Protein AF-A0A7V2KNT7-F1 (afdb_monomer)

Radius of gyration: 27.18 Å; Cα contacts (8 Å, |Δi|>4): 181; chains: 1; bounding box: 54×33×82 Å

Foldseek 3Di:
DDDPPADADPVLLVLLQVQPPPDPVSLVVSCVVRVHDSVVSQVSCVVSVNDDDDDDDDDPVLVVVLLVPLQPDQLVVSCVVSVHDSVVSVVSCVVVVNDNDDQWDQLVRVCQQLLHDSVLSVVCCVVVLAPFQADPPVDDRRGTTGHLVSVVSSCVVPVVSGDPVNGDPVVVCCSVVVDDD

Structure (mmCIF, N/CA/C/O backbone):
data_AF-A0A7V2KNT7-F1
#
_entry.id   AF-A0A7V2KNT7-F1
#
loop_
_atom_site.group_PDB
_atom_site.id
_atom_site.type_symbol
_atom_site.label_atom_id
_atom_site.label_alt_id
_atom_site.label_comp_id
_atom_site.label_asym_id
_atom_site.label_entity_id
_atom_site.label_seq_id
_atom_site.pdbx_PDB_ins_code
_atom_site.Cartn_x
_atom_site.Cartn_y
_atom_site.Cartn_z
_atom_site.occupancy
_atom_site.B_iso_or_equiv
_atom_site.auth_seq_id
_atom_site.auth_comp_id
_atom_site.auth_asym_id
_atom_site.auth_atom_id
_atom_site.pdbx_PDB_model_num
ATOM 1 N N . MET A 1 1 ? 12.462 3.744 -55.941 1.00 43.31 1 MET A N 1
ATOM 2 C CA . MET A 1 1 ? 12.889 3.338 -54.579 1.00 43.31 1 MET A CA 1
ATOM 3 C C . MET A 1 1 ? 13.305 4.585 -53.805 1.00 43.31 1 MET A C 1
ATOM 5 O O . MET A 1 1 ? 14.126 5.337 -54.307 1.00 43.31 1 MET A O 1
ATOM 9 N N . SER A 1 2 ? 12.706 4.865 -52.642 1.00 47.69 2 SER A N 1
ATOM 10 C CA . SER A 1 2 ? 13.016 6.078 -51.863 1.00 47.69 2 SER A CA 1
ATOM 11 C C . SER A 1 2 ? 14.416 5.986 -51.238 1.00 47.69 2 SER A C 1
ATOM 13 O O . SER A 1 2 ? 14.691 5.068 -50.462 1.00 47.69 2 SER A O 1
ATOM 15 N N . ARG A 1 3 ? 15.312 6.920 -51.588 1.00 64.94 3 ARG A N 1
ATOM 16 C CA . ARG A 1 3 ? 16.661 7.036 -51.011 1.00 64.94 3 ARG A CA 1
ATOM 17 C C . ARG A 1 3 ? 16.517 7.429 -49.539 1.00 64.94 3 ARG A C 1
ATOM 19 O O . ARG A 1 3 ? 16.029 8.515 -49.230 1.00 64.94 3 ARG A O 1
ATOM 26 N N . LYS A 1 4 ? 16.906 6.545 -48.612 1.00 69.31 4 LYS A N 1
ATOM 27 C CA . LYS A 1 4 ? 16.852 6.842 -47.171 1.00 69.31 4 LYS A CA 1
ATOM 28 C C . LYS A 1 4 ? 17.732 8.065 -46.879 1.00 69.31 4 LYS A C 1
ATOM 30 O O . LYS A 1 4 ? 18.941 8.005 -47.054 1.00 69.31 4 LYS A O 1
ATOM 35 N N . LYS A 1 5 ? 17.109 9.160 -46.427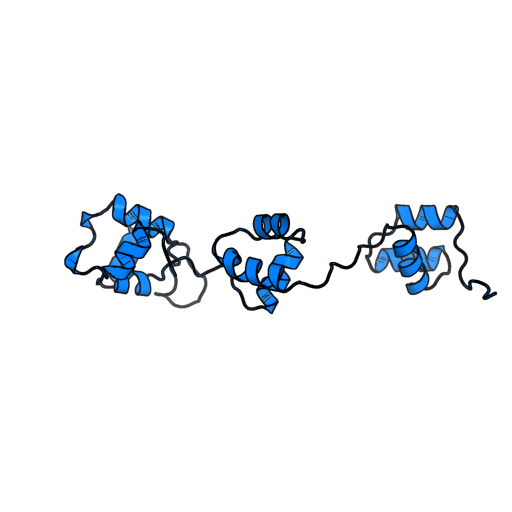 1.00 76.75 5 LYS A N 1
ATOM 36 C CA . LYS A 1 5 ? 17.759 10.455 -46.141 1.00 76.75 5 LYS A CA 1
ATOM 37 C C . LYS A 1 5 ? 18.826 10.385 -45.036 1.00 76.75 5 LYS A C 1
ATOM 39 O O . LYS A 1 5 ? 19.753 11.182 -45.051 1.00 76.75 5 LYS A O 1
ATOM 44 N N . TYR A 1 6 ? 18.703 9.436 -44.106 1.00 87.12 6 TYR A N 1
ATOM 45 C CA . TYR A 1 6 ? 19.643 9.222 -43.001 1.00 87.12 6 TYR A CA 1
ATOM 46 C C . TYR A 1 6 ? 20.105 7.768 -43.029 1.00 87.12 6 TYR A C 1
ATOM 48 O O . TYR A 1 6 ? 19.296 6.853 -42.833 1.00 87.12 6 TYR A O 1
ATOM 56 N N . PHE A 1 7 ? 21.381 7.567 -43.344 1.00 89.94 7 PHE A N 1
ATOM 57 C CA . PHE A 1 7 ? 21.992 6.253 -43.498 1.00 89.94 7 PHE A CA 1
ATOM 58 C C . PHE A 1 7 ? 22.783 5.907 -42.237 1.00 89.94 7 PHE A C 1
ATOM 60 O O . PHE A 1 7 ? 23.703 6.629 -41.874 1.00 89.94 7 PHE A O 1
ATOM 67 N N . PHE A 1 8 ? 22.402 4.818 -41.569 1.00 90.00 8 PHE A N 1
ATOM 68 C CA . PHE A 1 8 ? 23.110 4.299 -40.401 1.00 90.00 8 PHE A CA 1
ATOM 69 C C . PHE A 1 8 ? 23.988 3.130 -40.837 1.00 90.00 8 PHE A C 1
ATOM 71 O O . PHE A 1 8 ? 23.468 2.137 -41.350 1.00 90.00 8 PHE A O 1
ATOM 78 N N . ASP A 1 9 ? 25.293 3.268 -40.629 1.00 93.00 9 ASP A N 1
ATOM 79 C CA . ASP A 1 9 ? 26.276 2.206 -40.802 1.00 93.00 9 ASP A CA 1
ATOM 80 C C . ASP A 1 9 ? 26.496 1.427 -39.491 1.00 93.00 9 ASP A C 1
ATOM 82 O O . ASP A 1 9 ? 25.901 1.711 -38.447 1.00 93.00 9 ASP A O 1
ATOM 86 N N . GLU A 1 10 ? 27.365 0.420 -39.536 1.00 91.69 10 GLU A N 1
ATOM 87 C CA . GLU A 1 10 ? 27.646 -0.440 -38.386 1.00 91.69 10 GLU A CA 1
ATOM 88 C C . GLU A 1 10 ? 28.336 0.304 -37.227 1.00 91.69 10 GLU A C 1
ATOM 90 O O . GLU A 1 10 ? 28.129 -0.026 -36.055 1.00 91.69 10 GLU A O 1
ATOM 95 N N . ALA A 1 11 ? 29.136 1.334 -37.521 1.00 90.75 11 ALA A N 1
ATOM 96 C CA . ALA A 1 11 ? 29.759 2.181 -36.504 1.00 90.75 11 ALA A CA 1
ATOM 97 C C . ALA A 1 11 ? 28.715 3.047 -35.780 1.00 90.75 11 ALA A C 1
ATOM 99 O O . ALA A 1 11 ? 28.688 3.092 -34.546 1.00 90.75 11 ALA A O 1
ATOM 100 N N . SER A 1 12 ? 27.806 3.666 -36.533 1.00 91.75 12 SER A N 1
ATOM 101 C CA . SER A 1 12 ? 26.694 4.457 -36.003 1.00 91.75 12 SER A CA 1
ATOM 102 C C . SER A 1 12 ? 25.726 3.592 -35.196 1.00 91.75 12 SER A C 1
ATOM 104 O O . SER A 1 12 ? 25.270 4.002 -34.131 1.00 91.75 12 SER A O 1
ATOM 106 N N . ASP A 1 13 ? 25.441 2.369 -35.648 1.00 94.62 13 ASP A N 1
ATOM 107 C CA . ASP A 1 13 ? 24.602 1.426 -34.906 1.00 94.62 13 ASP A CA 1
ATOM 108 C C . ASP A 1 13 ? 25.244 0.977 -33.595 1.00 94.62 13 ASP A C 1
ATOM 110 O O . ASP A 1 13 ? 24.556 0.891 -32.576 1.00 94.62 13 ASP A O 1
ATOM 114 N N . ARG A 1 14 ? 26.557 0.706 -33.589 1.00 94.25 14 ARG A N 1
ATOM 115 C CA . ARG A 1 14 ? 27.298 0.412 -32.352 1.00 94.25 14 ARG A CA 1
ATOM 116 C C . ARG A 1 14 ? 27.219 1.576 -31.371 1.00 94.25 14 ARG A C 1
ATOM 118 O O . ARG A 1 14 ? 26.955 1.350 -30.192 1.00 94.25 14 ARG A O 1
ATOM 125 N N . LEU A 1 15 ? 27.364 2.807 -31.861 1.00 93.06 15 LEU A N 1
ATOM 126 C CA . LEU A 1 15 ? 27.238 4.012 -31.046 1.00 93.06 15 LEU A CA 1
ATOM 127 C C . LEU A 1 15 ? 25.837 4.134 -30.426 1.00 93.06 15 LEU A C 1
ATOM 129 O O . LEU A 1 15 ? 25.704 4.345 -29.221 1.00 93.06 15 LEU A O 1
ATOM 133 N N . VAL A 1 16 ? 24.785 3.954 -31.232 1.00 93.06 16 VAL A N 1
ATOM 134 C CA . VAL A 1 16 ? 23.399 3.999 -30.747 1.00 93.06 16 VAL A CA 1
ATOM 135 C C . VAL A 1 16 ? 23.149 2.893 -29.720 1.00 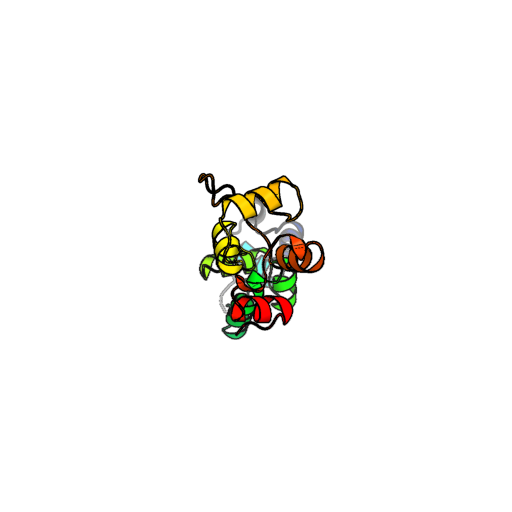93.06 16 VAL A C 1
ATOM 137 O O . VAL A 1 16 ? 22.547 3.168 -28.689 1.00 93.06 16 VAL A O 1
ATOM 140 N N . ARG A 1 17 ? 23.640 1.666 -29.934 1.00 93.69 17 ARG A N 1
ATOM 141 C CA . ARG A 1 17 ? 23.474 0.583 -28.950 1.00 93.69 17 ARG A CA 1
ATOM 142 C C . ARG A 1 17 ? 24.181 0.856 -27.622 1.00 93.69 17 ARG A C 1
ATOM 144 O O . ARG A 1 17 ? 23.642 0.495 -26.584 1.00 93.69 17 ARG A O 1
ATOM 151 N N . GLY A 1 18 ? 25.366 1.465 -27.656 1.00 91.50 18 GLY A N 1
ATOM 152 C CA . GLY A 1 18 ? 26.167 1.714 -26.456 1.00 91.50 18 GLY A CA 1
ATOM 153 C C . GLY A 1 18 ? 25.701 2.909 -25.622 1.00 91.50 18 GLY A C 1
ATOM 154 O O . GLY A 1 18 ? 25.858 2.895 -24.405 1.00 91.50 18 GLY A O 1
ATOM 155 N N . CYS A 1 19 ? 25.138 3.941 -26.255 1.00 90.50 19 CYS A N 1
ATOM 156 C CA . CYS A 1 19 ? 24.856 5.216 -25.584 1.00 90.50 19 CYS A CA 1
ATOM 157 C C . CYS A 1 19 ? 23.364 5.531 -25.406 1.00 90.50 19 CYS A C 1
ATOM 159 O O . CYS A 1 19 ? 23.024 6.446 -24.657 1.00 90.50 19 CYS A O 1
ATOM 161 N N . TYR A 1 20 ? 22.463 4.846 -26.113 1.00 91.00 20 TYR A N 1
ATOM 162 C CA . TYR A 1 20 ? 21.044 5.192 -26.084 1.00 91.00 20 TYR A CA 1
ATOM 163 C C . TYR A 1 20 ? 20.363 4.702 -24.800 1.00 91.00 20 TYR A C 1
ATOM 165 O O . TYR A 1 20 ? 20.212 3.505 -24.580 1.00 91.00 20 TYR A O 1
ATOM 173 N N . ASP A 1 21 ? 19.852 5.634 -23.997 1.00 87.94 21 ASP A N 1
ATOM 174 C CA . ASP A 1 21 ? 19.133 5.353 -22.742 1.00 87.94 21 ASP A CA 1
ATOM 175 C C . ASP A 1 21 ? 17.767 6.059 -22.657 1.00 87.94 21 ASP A C 1
ATOM 177 O O . ASP A 1 21 ? 17.137 6.133 -21.603 1.00 87.94 21 ASP A O 1
ATOM 181 N N . SER A 1 22 ? 17.276 6.555 -23.795 1.00 84.75 22 SER A N 1
ATOM 182 C CA . SER A 1 22 ? 16.029 7.320 -23.925 1.00 84.75 22 SER A CA 1
ATOM 183 C C . SER A 1 22 ? 15.997 8.693 -23.225 1.00 84.75 22 SER A C 1
ATOM 185 O O . SER A 1 22 ? 14.948 9.342 -23.283 1.00 84.75 22 SER A O 1
ATOM 187 N N . ARG A 1 23 ? 17.091 9.164 -22.605 1.00 87.88 23 ARG A N 1
ATOM 188 C CA . ARG A 1 23 ? 17.189 10.525 -22.044 1.00 87.88 23 ARG A CA 1
ATOM 189 C C . ARG A 1 23 ? 17.357 11.568 -23.148 1.00 87.88 23 ARG A C 1
ATOM 191 O O . ARG A 1 23 ? 17.824 11.269 -24.244 1.00 87.88 23 ARG A O 1
ATOM 198 N N . SER A 1 24 ? 16.938 12.805 -22.893 1.00 89.69 24 SER A N 1
ATOM 199 C CA . SER A 1 24 ? 16.998 13.853 -23.920 1.00 89.69 24 SER A CA 1
ATOM 200 C C . SER A 1 24 ? 18.437 14.198 -24.289 1.00 89.69 24 SER A C 1
ATOM 202 O O . SER A 1 24 ? 18.724 14.339 -25.475 1.00 89.69 24 SER A O 1
ATOM 204 N N . GLU A 1 25 ? 19.311 14.245 -23.288 1.00 91.44 25 GLU A N 1
ATOM 205 C CA . GLU A 1 25 ? 20.711 14.653 -23.368 1.00 91.44 25 GLU A CA 1
ATOM 206 C C . GLU A 1 25 ? 21.536 13.668 -24.202 1.00 91.44 25 GLU A C 1
ATOM 208 O O . GLU A 1 25 ? 22.309 14.074 -25.066 1.00 91.44 25 GLU A O 1
ATOM 213 N N . THR A 1 26 ? 21.332 12.361 -24.013 1.00 91.25 26 THR A N 1
ATOM 214 C CA . THR A 1 26 ? 22.013 11.324 -24.806 1.00 91.25 26 THR A CA 1
ATOM 215 C C . THR A 1 26 ? 21.547 11.332 -26.256 1.00 91.25 26 THR A C 1
ATOM 217 O O . THR A 1 26 ? 22.351 11.166 -27.173 1.00 91.25 26 THR A O 1
ATOM 220 N N . ILE A 1 27 ? 20.258 11.589 -26.492 1.00 93.75 27 ILE A N 1
ATOM 221 C CA . ILE A 1 27 ? 19.713 11.740 -27.844 1.00 93.75 27 ILE A CA 1
ATOM 222 C C . ILE A 1 27 ? 20.289 12.991 -28.521 1.00 93.75 27 ILE A C 1
ATOM 224 O O . ILE A 1 27 ? 20.570 12.935 -29.717 1.00 93.75 27 ILE A O 1
ATOM 228 N N . ASP A 1 28 ? 20.500 14.089 -27.789 1.00 94.62 28 ASP A N 1
ATOM 229 C CA . ASP A 1 28 ? 21.136 15.303 -28.319 1.00 94.62 28 ASP A CA 1
ATOM 230 C C . ASP A 1 28 ? 22.615 15.078 -28.644 1.00 94.62 28 ASP A C 1
ATOM 232 O O . ASP A 1 28 ? 23.059 15.432 -29.735 1.00 94.62 28 ASP A O 1
ATOM 236 N N . GLN A 1 29 ? 23.357 14.398 -27.770 1.00 93.94 29 GLN A N 1
ATOM 237 C CA . GLN A 1 29 ? 24.752 14.027 -28.030 1.00 93.94 29 GLN A CA 1
ATOM 238 C C . GLN A 1 29 ? 24.883 13.123 -29.264 1.00 93.94 29 GLN A C 1
ATOM 240 O O . GLN A 1 29 ? 25.726 13.363 -30.127 1.00 93.94 29 GLN A O 1
ATOM 245 N N . LEU A 1 30 ? 24.022 12.108 -29.394 1.00 94.00 30 LEU A N 1
ATOM 246 C CA . LEU A 1 30 ? 23.966 11.252 -30.583 1.00 94.00 30 LEU A CA 1
ATOM 247 C C . LEU A 1 30 ? 23.571 12.048 -31.837 1.00 94.00 30 LEU A C 1
ATOM 249 O O . LEU A 1 30 ? 24.100 11.787 -32.916 1.00 94.00 30 LEU A O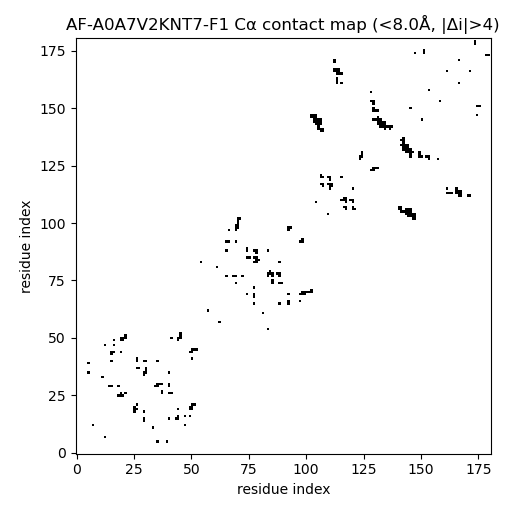 1
ATOM 253 N N . SER A 1 31 ? 22.668 13.025 -31.702 1.00 95.31 31 SER A N 1
ATOM 254 C CA . SER A 1 31 ? 22.233 13.908 -32.792 1.00 95.31 31 SER A CA 1
ATOM 255 C C . SER A 1 31 ? 23.380 14.758 -33.318 1.00 95.31 31 SER A C 1
ATOM 257 O O . SER A 1 31 ? 23.603 14.789 -34.526 1.00 95.31 31 SER A O 1
ATOM 259 N N . GLN A 1 32 ? 24.147 15.368 -32.415 1.00 94.88 32 GLN A N 1
ATOM 260 C CA . GLN A 1 32 ? 25.328 16.160 -32.751 1.00 94.88 32 GLN A CA 1
ATOM 261 C C . GLN A 1 32 ? 26.435 15.295 -33.358 1.00 94.88 32 GLN A C 1
ATOM 263 O O . GLN A 1 32 ? 26.994 15.647 -34.392 1.00 94.88 32 GLN A O 1
ATOM 268 N N . ARG A 1 33 ? 26.721 14.133 -32.759 1.00 93.44 33 ARG A N 1
ATOM 269 C CA . ARG A 1 33 ? 27.827 13.262 -33.179 1.00 93.44 33 ARG A CA 1
ATOM 270 C C . ARG A 1 33 ? 27.591 12.574 -34.524 1.00 93.44 33 ARG A C 1
ATOM 272 O O . ARG A 1 33 ? 28.550 12.334 -35.247 1.00 93.44 33 ARG A O 1
ATOM 279 N N . LEU A 1 34 ? 26.341 12.245 -34.848 1.00 91.25 34 LEU A N 1
ATOM 280 C CA . LEU A 1 34 ? 25.975 11.577 -36.104 1.00 91.25 34 LEU A CA 1
ATOM 281 C C . LEU A 1 34 ? 25.446 12.546 -37.175 1.00 91.25 34 LEU A C 1
ATOM 283 O O . LEU A 1 34 ? 25.226 12.136 -38.310 1.00 91.25 34 LEU A O 1
ATOM 287 N N . GLY A 1 35 ? 25.181 13.811 -36.829 1.00 93.44 35 GLY A N 1
ATOM 288 C CA . GLY A 1 35 ? 24.553 14.782 -37.734 1.00 93.44 35 GLY A CA 1
ATOM 289 C C . GLY A 1 35 ? 23.106 14.433 -38.110 1.00 93.44 35 GLY A C 1
ATOM 290 O O . GLY A 1 35 ? 22.585 14.899 -39.125 1.00 93.44 35 GLY A O 1
ATOM 291 N N . PHE A 1 36 ? 22.438 13.582 -37.324 1.00 94.50 36 PHE A N 1
ATOM 292 C CA . PHE A 1 36 ? 21.082 13.104 -37.600 1.00 94.50 36 PHE A CA 1
ATOM 293 C 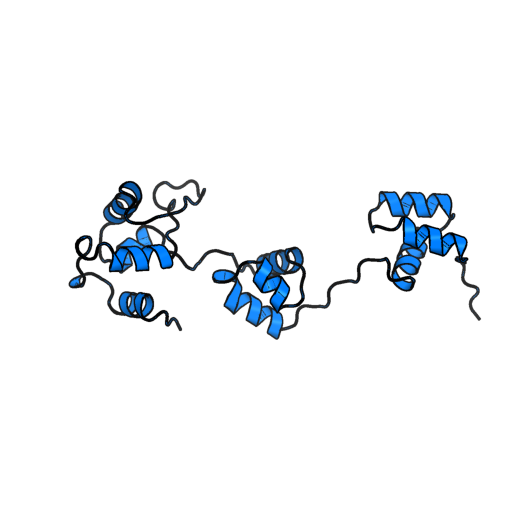C . PHE A 1 36 ? 20.061 13.775 -36.686 1.00 94.50 36 PHE A C 1
ATOM 295 O O . PHE A 1 36 ? 20.337 13.975 -35.505 1.00 94.50 36 PHE A O 1
ATOM 302 N N . PRO A 1 37 ? 18.841 14.073 -37.164 1.00 94.62 37 PRO A N 1
ATOM 303 C CA . PRO A 1 37 ? 17.805 14.649 -36.320 1.00 94.62 37 PRO A CA 1
ATOM 304 C C . PRO A 1 37 ? 17.333 13.647 -35.256 1.00 94.62 37 PRO A C 1
ATOM 306 O O . PRO A 1 37 ? 17.264 12.440 -35.503 1.00 94.62 37 PRO A O 1
ATOM 309 N N . ARG A 1 38 ? 16.908 14.158 -34.091 1.00 94.50 38 ARG A N 1
ATOM 310 C CA . ARG A 1 38 ? 16.442 13.368 -32.927 1.00 94.50 38 ARG A CA 1
ATOM 311 C C . ARG A 1 38 ? 15.463 12.246 -33.297 1.00 94.50 38 ARG A C 1
ATOM 313 O O . ARG A 1 38 ? 15.548 11.142 -32.762 1.00 94.50 38 ARG A O 1
ATOM 320 N N . TRP A 1 39 ? 14.531 12.499 -34.220 1.00 92.94 39 TRP A N 1
ATOM 321 C CA . TRP A 1 39 ? 13.544 11.498 -34.640 1.00 92.94 39 TRP A CA 1
ATOM 322 C C . TRP A 1 39 ? 14.173 10.309 -35.382 1.00 92.94 39 TRP A C 1
ATOM 324 O O . TRP A 1 39 ? 13.703 9.183 -35.218 1.00 92.94 39 TRP A O 1
ATOM 334 N N . ALA A 1 40 ? 15.233 10.530 -36.168 1.00 94.25 40 ALA A N 1
ATOM 335 C CA . ALA A 1 40 ? 15.907 9.477 -36.924 1.00 94.25 40 ALA A CA 1
ATOM 336 C C . ALA A 1 40 ? 16.662 8.539 -35.977 1.00 94.25 40 ALA A C 1
ATOM 338 O O . ALA A 1 40 ? 16.572 7.322 -36.122 1.00 94.25 40 ALA A O 1
ATOM 339 N N . ILE A 1 41 ? 17.308 9.099 -34.951 1.00 93.75 41 ILE A N 1
ATOM 340 C CA . ILE A 1 41 ? 17.983 8.341 -33.889 1.00 93.75 41 ILE A CA 1
ATOM 341 C C . ILE A 1 41 ? 16.976 7.542 -33.066 1.00 93.75 41 ILE A C 1
ATOM 343 O O . ILE A 1 41 ? 17.163 6.343 -32.890 1.00 93.75 41 ILE A O 1
ATOM 347 N N . LYS A 1 42 ? 15.866 8.156 -32.632 1.00 92.56 42 LYS A N 1
ATOM 348 C CA . LYS A 1 42 ? 14.785 7.446 -31.922 1.00 92.56 42 LYS A CA 1
ATOM 349 C C . LYS A 1 42 ? 14.236 6.281 -32.746 1.00 92.56 42 LYS A C 1
ATOM 351 O O . LYS A 1 42 ? 14.085 5.177 -32.230 1.00 92.56 42 LYS A O 1
ATOM 356 N N . ARG A 1 43 ? 13.977 6.507 -34.039 1.00 91.69 43 ARG A N 1
ATOM 357 C CA . ARG A 1 43 ? 13.511 5.460 -34.958 1.00 91.69 43 ARG A CA 1
ATOM 358 C C . ARG A 1 43 ? 14.553 4.357 -35.123 1.00 91.69 43 ARG A C 1
ATOM 360 O O . ARG A 1 43 ? 14.191 3.184 -35.135 1.00 91.69 43 ARG A O 1
ATOM 367 N N . ARG A 1 44 ? 15.838 4.702 -35.236 1.00 93.94 44 ARG A N 1
ATOM 368 C CA . ARG A 1 44 ? 16.902 3.700 -35.342 1.00 93.94 44 ARG A CA 1
ATOM 369 C C . ARG A 1 44 ? 17.041 2.893 -34.058 1.00 93.94 44 ARG A C 1
ATOM 371 O O . ARG A 1 44 ? 17.078 1.675 -34.137 1.00 93.94 44 ARG A O 1
ATOM 378 N N . ALA A 1 45 ? 17.014 3.536 -32.896 1.00 92.56 45 ALA A N 1
ATOM 379 C CA . ALA A 1 45 ? 17.038 2.873 -31.597 1.00 92.56 45 ALA A CA 1
ATOM 380 C C . ALA A 1 45 ? 15.867 1.888 -31.415 1.00 92.56 45 ALA A C 1
ATOM 382 O O . ALA A 1 45 ? 16.058 0.804 -30.867 1.00 92.56 45 ALA A O 1
ATOM 383 N N . GLN A 1 46 ? 14.674 2.221 -31.925 1.00 90.19 46 GLN A N 1
ATOM 384 C CA . GLN A 1 46 ? 13.536 1.293 -31.982 1.00 90.19 46 GLN A CA 1
ATOM 385 C C . GLN A 1 46 ? 13.819 0.085 -32.881 1.00 90.19 46 GLN A C 1
ATOM 387 O O . GLN A 1 46 ? 13.570 -1.042 -32.469 1.00 90.19 46 GLN A O 1
ATOM 392 N N . ILE A 1 47 ? 14.372 0.305 -34.079 1.00 91.12 47 ILE A N 1
ATOM 393 C CA . ILE A 1 47 ? 14.743 -0.775 -35.013 1.00 91.12 47 ILE A CA 1
ATOM 394 C C . ILE A 1 47 ? 15.834 -1.679 -34.416 1.00 91.12 47 ILE A C 1
ATOM 396 O O . ILE A 1 47 ? 15.795 -2.888 -34.607 1.00 91.12 47 ILE A O 1
ATOM 400 N N . LEU A 1 48 ? 16.792 -1.103 -33.687 1.00 91.19 48 LEU A N 1
ATOM 401 C CA . LEU A 1 48 ? 17.883 -1.828 -33.030 1.00 91.19 48 LEU A CA 1
ATOM 402 C C . LEU A 1 48 ? 17.461 -2.515 -31.719 1.00 91.19 48 LEU A C 1
ATOM 404 O O . LEU A 1 48 ? 18.283 -3.205 -31.123 1.00 91.19 48 LEU A O 1
ATOM 408 N N . GLY A 1 49 ? 16.222 -2.315 -31.256 1.00 88.56 49 GLY A N 1
ATOM 409 C CA . GLY A 1 49 ? 15.702 -2.915 -30.023 1.00 88.56 49 GLY A CA 1
ATOM 410 C C . GLY A 1 49 ? 16.242 -2.308 -28.724 1.00 88.56 49 GLY A C 1
ATOM 411 O O . GLY A 1 49 ? 15.999 -2.862 -27.658 1.00 88.56 49 GLY A O 1
ATOM 412 N N . VAL A 1 50 ? 16.956 -1.178 -28.791 1.00 89.62 50 VAL A N 1
ATOM 413 C CA . VAL A 1 50 ? 17.523 -0.492 -27.609 1.00 89.62 50 VAL A CA 1
ATOM 414 C C . VAL A 1 50 ? 16.621 0.615 -27.070 1.00 89.62 50 VAL A C 1
ATOM 416 O O . VAL A 1 50 ? 16.804 1.093 -25.953 1.00 89.62 50 VAL A O 1
ATOM 419 N N . ALA A 1 51 ? 15.612 1.027 -27.840 1.00 86.94 51 ALA A N 1
ATOM 420 C CA . ALA A 1 51 ? 14.584 1.917 -27.327 1.00 86.94 51 ALA A CA 1
ATOM 421 C C . ALA A 1 51 ? 13.608 1.171 -26.416 1.00 86.94 51 ALA A C 1
ATOM 423 O O . ALA A 1 51 ? 13.210 0.041 -26.694 1.00 86.94 51 ALA A O 1
ATOM 424 N N . ARG A 1 52 ? 13.138 1.851 -25.363 1.00 75.38 52 ARG A N 1
ATOM 425 C CA . ARG A 1 52 ? 12.072 1.326 -24.507 1.00 75.38 52 ARG A CA 1
ATOM 426 C C . ARG A 1 52 ? 10.826 1.024 -25.344 1.00 75.38 52 ARG A C 1
ATOM 428 O O . ARG A 1 52 ? 10.214 1.932 -25.910 1.00 75.38 52 ARG A O 1
ATOM 435 N N . THR A 1 53 ? 10.411 -0.238 -25.363 1.00 73.81 53 THR A N 1
ATOM 436 C CA . THR A 1 53 ? 9.140 -0.652 -25.963 1.00 73.81 53 THR A CA 1
ATOM 437 C C . THR A 1 53 ? 7.981 -0.003 -25.211 1.00 73.81 53 THR A C 1
ATOM 439 O O . THR A 1 53 ? 7.914 -0.052 -23.979 1.00 73.81 53 THR A O 1
ATOM 442 N N . LYS A 1 54 ? 7.058 0.624 -25.948 1.00 72.94 54 LYS A N 1
ATOM 443 C CA . LYS A 1 54 ? 5.829 1.177 -25.369 1.00 72.94 54 LYS A CA 1
ATOM 444 C C . LYS A 1 54 ? 5.031 0.036 -24.734 1.00 72.94 54 LYS A C 1
ATOM 446 O O . LYS A 1 54 ? 4.812 -0.990 -25.373 1.00 72.94 54 LYS A O 1
ATOM 451 N N . GLU A 1 55 ? 4.594 0.216 -23.488 1.00 73.31 55 GLU A N 1
ATOM 452 C CA . GLU A 1 55 ? 3.715 -0.760 -22.842 1.00 73.31 55 GLU A CA 1
ATOM 453 C C . GLU A 1 55 ? 2.418 -0.923 -23.650 1.00 73.31 55 GLU A C 1
ATOM 455 O O . GLU A 1 55 ? 1.882 0.048 -24.196 1.00 73.31 55 GLU A O 1
ATOM 460 N N . LYS A 1 56 ? 1.910 -2.159 -23.722 1.00 83.88 56 LYS A N 1
ATOM 461 C CA . LYS A 1 56 ? 0.646 -2.468 -24.403 1.00 83.88 56 LYS A CA 1
ATOM 462 C C . LYS A 1 56 ? -0.517 -1.667 -23.782 1.00 83.88 56 LYS A C 1
ATOM 464 O O . LYS A 1 56 ? -0.441 -1.295 -22.609 1.00 83.88 56 LYS A O 1
ATOM 469 N N . PRO A 1 57 ? -1.614 -1.397 -24.507 1.00 88.69 57 PRO A N 1
ATOM 470 C CA . PRO A 1 57 ? -2.840 -0.885 -23.892 1.00 88.69 57 PRO A CA 1
ATOM 471 C C . PRO A 1 57 ? -3.322 -1.804 -22.762 1.00 88.69 57 PRO A C 1
ATOM 473 O O . PRO A 1 57 ? -3.018 -2.994 -22.769 1.00 88.69 57 PRO A O 1
ATOM 476 N N . TRP A 1 58 ? -4.025 -1.256 -21.772 1.00 91.75 58 TRP A N 1
ATOM 477 C CA . TRP A 1 58 ? -4.646 -2.059 -20.715 1.00 91.75 58 TRP A CA 1
ATOM 478 C C . TRP A 1 58 ? -5.880 -2.764 -21.271 1.00 91.75 58 TRP A C 1
ATOM 480 O O . TRP A 1 58 ? -6.752 -2.101 -21.825 1.00 91.75 58 TRP A O 1
ATOM 490 N N . SER A 1 59 ? -5.946 -4.080 -21.111 1.00 92.00 59 SER A N 1
ATOM 491 C CA . SER A 1 59 ? -7.144 -4.870 -21.390 1.00 92.00 59 SER A CA 1
ATOM 492 C C . SER A 1 59 ? -8.151 -4.770 -20.244 1.00 92.00 59 SER A C 1
ATOM 494 O O . SER A 1 59 ? -7.778 -4.526 -19.096 1.00 92.00 59 SER A O 1
ATOM 496 N N . GLU A 1 60 ? -9.425 -5.021 -20.541 1.00 86.50 60 GLU A N 1
ATOM 497 C CA . GLU A 1 60 ? -10.497 -5.071 -19.535 1.00 86.50 60 GLU A CA 1
ATOM 498 C C . GLU A 1 60 ? -10.200 -6.099 -18.436 1.00 86.50 60 GLU A C 1
ATOM 500 O O . GLU A 1 60 ? -10.363 -5.807 -17.257 1.00 86.50 60 GLU A O 1
ATOM 505 N N . LYS A 1 61 ? -9.650 -7.267 -18.801 1.00 86.44 61 LYS A N 1
ATOM 506 C CA . LYS A 1 61 ? -9.238 -8.306 -17.841 1.00 86.44 61 LYS A CA 1
ATOM 507 C C . LYS A 1 61 ? -8.153 -7.819 -16.878 1.00 86.44 61 LYS A C 1
ATOM 509 O O . LYS A 1 61 ? -8.205 -8.128 -15.693 1.00 86.44 61 LYS A O 1
ATOM 514 N N . GLU A 1 62 ? -7.169 -7.063 -17.368 1.00 90.12 62 GLU A N 1
ATOM 515 C CA . GLU A 1 62 ? -6.118 -6.485 -16.519 1.00 90.12 62 GLU A CA 1
ATOM 516 C C . GLU A 1 62 ? -6.667 -5.389 -15.596 1.00 90.12 62 GLU A C 1
ATOM 518 O O . GLU A 1 62 ? -6.209 -5.268 -14.462 1.00 90.12 62 GLU A O 1
ATOM 523 N N . VAL A 1 63 ? -7.634 -4.598 -16.074 1.00 87.56 63 VAL A N 1
ATOM 524 C CA . VAL A 1 63 ? -8.313 -3.562 -15.281 1.00 87.56 63 VAL A CA 1
ATOM 525 C C . VAL A 1 63 ? -9.149 -4.193 -14.170 1.00 87.56 63 VAL A C 1
ATOM 527 O O . VAL A 1 63 ? -8.913 -3.874 -13.010 1.00 87.56 63 VAL A O 1
ATOM 530 N N . ALA A 1 64 ? -10.010 -5.158 -14.498 1.00 77.69 64 ALA A N 1
ATOM 531 C CA . ALA A 1 64 ? -10.823 -5.877 -13.518 1.00 77.69 64 ALA A CA 1
ATOM 532 C C . ALA A 1 64 ? -9.952 -6.601 -12.477 1.00 77.69 64 ALA A C 1
ATOM 534 O O . ALA A 1 64 ? -10.224 -6.566 -11.278 1.00 77.69 64 ALA A O 1
ATOM 535 N N . TYR A 1 65 ? -8.844 -7.215 -12.913 1.00 81.88 65 TYR A N 1
ATOM 536 C CA . TYR A 1 65 ? -7.895 -7.841 -11.995 1.00 81.88 65 TYR A CA 1
ATOM 537 C C . TYR A 1 65 ? -7.223 -6.815 -11.070 1.00 81.88 65 TYR A C 1
ATOM 539 O O . TYR A 1 65 ? -7.019 -7.099 -9.890 1.00 81.88 65 TYR A O 1
ATOM 547 N N . LEU A 1 66 ? -6.869 -5.633 -11.583 1.00 82.81 66 LEU A N 1
ATOM 548 C CA . LEU A 1 66 ? -6.293 -4.549 -10.790 1.00 82.81 66 LEU A CA 1
ATOM 549 C C . LEU A 1 66 ? -7.294 -4.015 -9.755 1.00 82.81 66 LEU A C 1
ATOM 551 O O . LEU A 1 66 ? -6.931 -3.901 -8.588 1.00 82.81 66 LEU A O 1
ATOM 555 N N . GLU A 1 67 ? -8.537 -3.747 -10.154 1.00 74.75 67 GLU A N 1
ATOM 556 C CA . GLU A 1 67 ? -9.635 -3.306 -9.277 1.00 74.75 67 GLU A CA 1
ATOM 557 C C . GLU A 1 67 ? -9.879 -4.293 -8.134 1.00 74.75 67 GLU A C 1
ATOM 559 O O . GLU A 1 67 ? -9.835 -3.920 -6.961 1.00 74.75 67 GLU A O 1
ATOM 564 N N . ALA A 1 68 ? -10.007 -5.576 -8.469 1.00 71.88 68 ALA A N 1
ATOM 565 C CA . ALA A 1 68 ? -10.281 -6.635 -7.506 1.00 71.88 68 ALA A CA 1
ATOM 566 C C . ALA A 1 68 ? -9.095 -6.991 -6.592 1.00 71.88 68 ALA A C 1
ATOM 568 O O . ALA A 1 68 ? -9.261 -7.798 -5.686 1.00 71.88 68 ALA A O 1
ATOM 569 N N . ASN A 1 69 ? -7.883 -6.469 -6.824 1.00 66.81 69 ASN A N 1
ATOM 570 C CA . ASN A 1 69 ? -6.704 -6.893 -6.057 1.00 66.81 69 ASN A CA 1
ATOM 571 C C . ASN A 1 69 ? -5.822 -5.752 -5.532 1.00 66.81 69 ASN A C 1
ATOM 573 O O . ASN A 1 69 ? -4.914 -6.029 -4.743 1.00 66.81 69 ASN A O 1
ATOM 577 N N . LEU A 1 70 ? -6.040 -4.490 -5.925 1.00 67.25 70 LEU A N 1
ATOM 578 C CA . LEU A 1 70 ? -5.200 -3.368 -5.480 1.00 67.25 70 LEU A CA 1
ATOM 579 C C . LEU A 1 70 ? -5.262 -3.132 -3.966 1.00 67.25 70 LEU A C 1
ATOM 581 O O . LEU A 1 70 ? -4.268 -2.724 -3.363 1.00 67.25 70 LEU A O 1
ATOM 585 N N . HIS A 1 71 ? -6.414 -3.404 -3.360 1.00 61.94 71 HIS A N 1
ATOM 586 C CA . HIS A 1 71 ? -6.643 -3.247 -1.927 1.00 61.94 71 HIS A CA 1
ATOM 587 C C . HIS A 1 71 ? -5.865 -4.282 -1.088 1.00 61.94 71 HIS A C 1
ATOM 589 O O . HIS A 1 71 ? -5.396 -3.947 -0.002 1.00 61.94 71 HIS A O 1
ATOM 595 N N . ARG A 1 72 ? -5.639 -5.489 -1.632 1.00 55.44 72 ARG A N 1
ATOM 596 C CA . ARG A 1 72 ? -5.026 -6.635 -0.933 1.00 55.44 72 ARG A CA 1
ATOM 597 C C . ARG A 1 72 ? -3.552 -6.860 -1.276 1.00 55.44 72 ARG A C 1
ATOM 599 O O . ARG A 1 72 ? -2.774 -7.333 -0.448 1.00 55.44 72 ARG A O 1
ATOM 606 N N . LEU A 1 73 ? -3.147 -6.572 -2.514 1.00 59.16 73 LEU A N 1
ATOM 607 C CA . LEU A 1 73 ? -1.821 -6.915 -3.032 1.00 59.16 73 LEU A CA 1
ATOM 608 C C . LEU A 1 73 ? -0.906 -5.693 -3.134 1.00 59.16 73 LEU A C 1
ATOM 610 O O . LEU A 1 73 ? -1.313 -4.572 -3.433 1.00 59.16 73 LEU A O 1
ATOM 614 N N . SER A 1 74 ? 0.391 -5.912 -2.915 1.00 65.44 74 SER A N 1
ATOM 615 C CA . SER A 1 74 ? 1.381 -4.869 -3.171 1.00 65.44 74 SER A CA 1
ATOM 616 C C . SER A 1 74 ? 1.475 -4.574 -4.672 1.00 65.44 74 SER A C 1
ATOM 618 O O . SER A 1 74 ? 1.291 -5.455 -5.516 1.00 65.44 74 SER A O 1
ATOM 620 N N . LEU A 1 75 ? 1.839 -3.335 -5.014 1.00 72.12 75 LEU A N 1
ATOM 621 C CA . LEU A 1 75 ? 2.053 -2.919 -6.404 1.00 72.12 75 LEU A CA 1
ATOM 622 C C . LEU A 1 75 ? 3.069 -3.817 -7.130 1.00 72.12 75 LEU A C 1
ATOM 624 O O . LEU A 1 75 ? 2.910 -4.078 -8.317 1.00 72.12 75 LEU A O 1
ATOM 628 N N . ALA A 1 76 ? 4.071 -4.338 -6.414 1.00 66.00 76 ALA A N 1
ATOM 629 C CA . ALA A 1 76 ? 5.051 -5.279 -6.954 1.00 66.00 76 ALA A CA 1
ATOM 630 C C . ALA A 1 76 ? 4.428 -6.628 -7.355 1.00 66.00 76 ALA A C 1
ATOM 632 O O . ALA A 1 76 ? 4.747 -7.177 -8.410 1.00 66.00 76 ALA A O 1
ATOM 633 N N . VAL A 1 77 ? 3.504 -7.154 -6.547 1.00 67.38 77 VAL A N 1
ATOM 634 C CA . VAL A 1 77 ? 2.816 -8.421 -6.835 1.00 67.38 77 VAL A CA 1
ATOM 635 C C . VAL A 1 77 ? 1.853 -8.262 -8.011 1.00 67.38 77 VAL A C 1
ATOM 637 O O . VAL A 1 77 ? 1.831 -9.111 -8.903 1.00 67.38 77 VAL A O 1
ATOM 640 N N . LEU A 1 78 ? 1.108 -7.156 -8.042 1.00 75.94 78 LEU A N 1
ATOM 641 C CA . LEU A 1 78 ? 0.199 -6.821 -9.141 1.00 75.94 78 LEU A CA 1
ATOM 642 C C . LEU A 1 78 ? 0.959 -6.654 -10.457 1.00 75.94 78 LEU A C 1
ATOM 644 O O . LEU A 1 78 ? 0.567 -7.227 -11.467 1.00 75.94 78 LEU A O 1
ATOM 648 N N . ALA A 1 79 ? 2.089 -5.946 -10.427 1.00 82.00 79 ALA A N 1
ATOM 649 C CA . ALA A 1 79 ? 2.971 -5.764 -11.574 1.00 82.00 79 ALA A CA 1
ATOM 650 C C . ALA A 1 79 ? 3.446 -7.101 -12.153 1.00 82.00 79 ALA A C 1
ATOM 652 O O . ALA A 1 79 ? 3.283 -7.349 -13.348 1.00 82.00 79 ALA A O 1
ATOM 653 N N . ARG A 1 80 ? 3.937 -8.006 -11.298 1.00 79.38 80 ARG A N 1
ATOM 654 C CA . ARG A 1 80 ? 4.376 -9.343 -11.720 1.00 79.38 80 ARG A CA 1
ATOM 655 C C . ARG A 1 80 ? 3.242 -10.156 -12.345 1.00 79.38 80 ARG A C 1
ATOM 657 O O . ARG A 1 80 ? 3.456 -10.806 -13.361 1.00 79.38 80 ARG A O 1
ATOM 664 N N . LYS A 1 81 ? 2.044 -10.125 -11.756 1.00 82.94 81 LYS A N 1
ATOM 665 C CA . LYS A 1 81 ? 0.903 -10.921 -12.233 1.00 82.94 81 LYS A CA 1
ATOM 666 C C . LYS A 1 81 ? 0.303 -10.389 -13.535 1.00 82.94 81 LYS A C 1
ATOM 668 O O . LYS A 1 81 ? -0.130 -11.180 -14.364 1.00 82.94 81 LYS A O 1
ATOM 673 N N . LEU A 1 82 ? 0.302 -9.071 -13.710 1.00 87.69 82 LEU A N 1
ATOM 674 C CA . LEU A 1 82 ? -0.195 -8.400 -14.910 1.00 87.69 82 LEU A CA 1
ATOM 675 C C . LEU A 1 82 ? 0.861 -8.328 -16.029 1.00 87.69 82 LEU A C 1
ATOM 677 O O . LEU A 1 82 ? 0.551 -7.883 -17.128 1.00 87.69 82 LEU A O 1
ATOM 681 N N . GLY A 1 83 ? 2.115 -8.722 -15.767 1.00 89.44 83 GLY A N 1
ATOM 682 C CA . GLY A 1 83 ? 3.218 -8.546 -16.719 1.00 89.44 83 GLY A CA 1
ATOM 683 C C . GLY A 1 83 ? 3.503 -7.069 -17.024 1.00 89.44 83 GLY A C 1
ATOM 684 O O . GLY A 1 83 ? 3.856 -6.716 -18.149 1.00 89.44 83 GLY A O 1
ATOM 685 N N . ARG A 1 84 ? 3.301 -6.190 -16.034 1.00 90.50 84 ARG A N 1
ATOM 686 C CA . ARG A 1 84 ? 3.435 -4.727 -16.136 1.00 90.50 84 ARG A CA 1
ATOM 687 C C . ARG A 1 84 ? 4.543 -4.209 -15.227 1.00 90.50 84 ARG A C 1
ATOM 689 O O . ARG A 1 84 ? 4.975 -4.891 -14.304 1.00 90.50 84 ARG A O 1
ATOM 696 N N . SER A 1 85 ? 4.983 -2.972 -15.450 1.00 87.75 85 SER A N 1
ATOM 697 C CA . SER A 1 85 ? 5.886 -2.293 -14.516 1.00 87.75 85 SER A CA 1
ATOM 698 C C . SER A 1 85 ? 5.146 -1.855 -13.244 1.00 87.75 85 SER A C 1
ATOM 700 O O . SER A 1 85 ? 3.962 -1.519 -13.288 1.00 87.75 85 SER A O 1
ATOM 702 N N . ILE A 1 86 ? 5.850 -1.801 -12.107 1.00 82.88 86 ILE A N 1
ATOM 703 C CA . ILE A 1 86 ? 5.299 -1.310 -10.826 1.00 82.88 86 ILE A CA 1
ATOM 704 C C . ILE A 1 86 ? 4.739 0.107 -10.994 1.00 82.88 86 ILE A C 1
ATOM 706 O O . ILE A 1 86 ? 3.619 0.396 -10.574 1.00 82.88 86 ILE A O 1
ATOM 710 N N . THR A 1 87 ? 5.489 0.970 -11.681 1.00 84.56 87 THR A N 1
ATOM 711 C CA . THR A 1 87 ? 5.068 2.333 -12.016 1.00 84.56 87 THR A CA 1
ATOM 712 C C . THR A 1 87 ? 3.837 2.343 -12.922 1.00 84.56 87 THR A C 1
ATOM 714 O O . THR A 1 87 ? 2.932 3.141 -12.702 1.00 84.56 87 THR A O 1
ATOM 717 N N . GLY A 1 88 ? 3.761 1.448 -13.912 1.00 88.56 88 GLY A N 1
ATOM 718 C CA . GLY A 1 88 ? 2.599 1.310 -14.792 1.00 88.56 88 GLY A CA 1
ATOM 719 C C . GLY A 1 88 ? 1.331 0.930 -14.028 1.00 88.56 88 GLY A C 1
ATOM 720 O O . GLY A 1 88 ? 0.285 1.545 -14.235 1.00 88.56 88 GLY A O 1
ATOM 721 N N . VAL A 1 89 ? 1.437 -0.013 -13.088 1.00 88.69 89 VAL A N 1
ATOM 722 C CA . VAL A 1 89 ? 0.340 -0.389 -12.183 1.00 88.69 89 VAL A CA 1
ATOM 723 C C . VAL A 1 89 ? -0.064 0.781 -11.286 1.00 88.69 89 VAL A C 1
ATOM 725 O O . VAL A 1 89 ? -1.248 1.092 -11.206 1.00 88.69 89 VAL A O 1
ATOM 728 N N . ALA A 1 90 ? 0.892 1.477 -10.663 1.00 82.38 90 ALA A N 1
ATOM 729 C CA . ALA A 1 90 ? 0.613 2.628 -9.799 1.00 82.38 90 ALA A CA 1
ATOM 730 C C . ALA A 1 90 ? -0.087 3.774 -10.551 1.00 82.38 90 ALA A C 1
ATOM 732 O O . ALA A 1 90 ? -1.048 4.363 -10.059 1.00 82.38 90 ALA A O 1
ATOM 733 N N . LEU A 1 91 ? 0.368 4.074 -11.772 1.00 88.12 91 LEU A N 1
ATOM 734 C CA . LEU A 1 91 ? -0.237 5.091 -12.630 1.00 88.12 91 LEU A CA 1
ATOM 735 C C . LEU A 1 91 ? -1.627 4.683 -13.112 1.00 88.12 91 LEU A C 1
ATOM 737 O O . LEU A 1 91 ? -2.504 5.539 -13.207 1.00 88.12 91 LEU A O 1
ATOM 741 N N . LYS A 1 92 ? -1.844 3.401 -13.430 1.00 91.38 92 LYS A N 1
ATOM 742 C CA . LYS A 1 92 ? -3.169 2.920 -13.824 1.00 91.38 92 LYS A CA 1
ATOM 743 C C . LYS A 1 92 ? -4.138 2.954 -12.652 1.00 91.38 92 LYS A C 1
ATOM 745 O O . LYS A 1 92 ? -5.217 3.498 -12.827 1.00 91.38 92 LYS A O 1
ATOM 750 N N . ALA A 1 93 ? -3.728 2.470 -11.483 1.00 83.06 93 ALA A N 1
ATOM 751 C CA . ALA A 1 93 ? -4.492 2.580 -10.245 1.00 83.06 93 ALA A CA 1
ATOM 752 C C . ALA A 1 93 ? -4.905 4.034 -9.972 1.00 83.06 93 ALA A C 1
ATOM 754 O O . ALA A 1 93 ? -6.085 4.314 -9.811 1.00 83.06 93 ALA A O 1
ATOM 755 N N . LYS A 1 94 ? -3.955 4.977 -10.067 1.00 80.06 94 LYS A N 1
ATOM 756 C CA . LYS A 1 94 ? -4.225 6.417 -9.937 1.00 80.06 94 LYS A CA 1
ATOM 757 C C . LYS A 1 94 ? -5.230 6.941 -10.972 1.00 80.06 94 LYS A C 1
ATOM 759 O O . LYS A 1 94 ? -6.054 7.778 -10.639 1.00 80.06 94 LYS A O 1
ATOM 764 N N . ARG A 1 95 ? -5.156 6.490 -12.229 1.00 84.62 95 ARG A N 1
ATOM 765 C CA . ARG A 1 95 ? -6.081 6.909 -13.305 1.00 84.62 95 ARG A CA 1
ATOM 766 C C . ARG A 1 95 ? -7.479 6.312 -13.173 1.00 84.62 95 ARG A C 1
ATOM 768 O O . ARG A 1 95 ? -8.419 6.915 -13.666 1.00 84.62 95 ARG A O 1
ATOM 775 N N . LEU A 1 96 ? -7.584 5.132 -12.572 1.00 77.69 96 LEU A N 1
ATOM 776 C CA . LEU A 1 96 ? -8.850 4.480 -12.240 1.00 77.69 96 LEU A CA 1
ATOM 777 C C . LEU A 1 96 ? -9.407 4.962 -10.884 1.00 77.69 96 LEU A C 1
ATOM 779 O O . LEU A 1 96 ? -10.416 4.446 -10.432 1.00 77.69 96 LEU A O 1
ATOM 783 N N . ASP A 1 97 ? -8.724 5.904 -10.223 1.00 68.81 97 ASP A N 1
ATOM 784 C CA . ASP A 1 97 ? -8.990 6.359 -8.850 1.00 68.81 97 ASP A CA 1
ATOM 785 C C . ASP A 1 97 ? -9.059 5.237 -7.789 1.00 68.81 97 ASP A C 1
ATOM 787 O O . ASP A 1 97 ? -9.635 5.388 -6.713 1.00 68.81 97 ASP A O 1
ATOM 791 N N . ILE A 1 98 ? -8.401 4.103 -8.043 1.00 62.84 98 ILE A N 1
ATOM 792 C CA . ILE A 1 98 ? -8.321 2.996 -7.087 1.00 62.84 98 ILE A CA 1
ATOM 793 C C . ILE A 1 98 ? -7.147 3.291 -6.149 1.00 62.84 98 ILE A C 1
ATOM 795 O O . ILE A 1 98 ? -5.982 3.344 -6.562 1.00 62.84 98 ILE A O 1
ATOM 799 N N . ARG A 1 99 ? -7.441 3.512 -4.868 1.00 55.50 99 ARG A N 1
ATOM 800 C CA . ARG A 1 99 ? -6.448 3.857 -3.842 1.00 55.50 99 ARG A CA 1
ATOM 801 C C . ARG A 1 99 ? -6.074 2.629 -3.012 1.00 55.50 99 ARG A C 1
ATOM 803 O O . ARG A 1 99 ? -6.902 1.776 -2.724 1.00 55.50 99 ARG A O 1
ATOM 810 N N . LYS A 1 100 ? -4.806 2.539 -2.591 1.00 52.94 100 LYS A N 1
ATOM 811 C CA . LYS A 1 100 ? -4.257 1.416 -1.800 1.00 52.94 100 LYS A CA 1
ATOM 812 C C . LYS A 1 100 ? -4.650 1.468 -0.313 1.00 52.94 100 LYS A C 1
ATOM 814 O O . LYS A 1 100 ? -3.841 1.174 0.565 1.00 52.94 100 LYS A O 1
ATOM 819 N N . SER A 1 101 ? -5.873 1.868 -0.006 1.00 48.84 101 SER A N 1
ATOM 820 C CA . SER A 1 101 ? -6.384 1.780 1.354 1.00 48.84 101 SER A CA 1
ATOM 821 C C . SER A 1 101 ? -7.896 1.697 1.321 1.00 48.84 101 SER A C 1
ATOM 823 O O . SER A 1 101 ? -8.508 2.731 1.106 1.00 48.84 101 SER A O 1
ATOM 825 N N . ASP A 1 102 ? -8.444 0.502 1.554 1.00 47.12 102 ASP A N 1
ATOM 826 C CA . ASP A 1 102 ? -9.774 0.324 2.163 1.00 47.12 102 ASP A CA 1
ATOM 827 C C . ASP A 1 102 ? -9.986 -1.058 2.829 1.00 47.12 102 ASP A C 1
ATOM 829 O O . ASP A 1 102 ? -11.106 -1.429 3.148 1.00 47.12 102 ASP A O 1
ATOM 833 N N . GLU A 1 103 ? -8.927 -1.814 3.159 1.00 60.28 103 GLU A N 1
ATOM 834 C CA . GLU A 1 103 ? -9.047 -2.993 4.049 1.00 60.28 103 GLU A CA 1
ATOM 835 C C . GLU A 1 103 ? -8.586 -2.673 5.474 1.00 60.28 103 GLU A C 1
ATOM 837 O O . GLU A 1 103 ? -7.626 -3.225 6.029 1.00 60.28 103 GLU A O 1
ATOM 842 N N . GLY A 1 104 ? -9.251 -1.699 6.071 1.00 68.38 104 GLY A N 1
ATOM 843 C CA . GLY A 1 104 ? -9.025 -1.350 7.456 1.00 68.38 104 GLY A CA 1
ATOM 844 C C . GLY A 1 104 ? -10.071 -0.382 7.953 1.00 68.38 104 GLY A C 1
ATOM 845 O O . GLY A 1 104 ? -10.768 0.270 7.183 1.00 68.38 104 GLY A O 1
ATOM 846 N N . TYR A 1 105 ? -10.156 -0.290 9.261 1.00 79.00 105 TYR A N 1
ATOM 847 C CA . TYR A 1 105 ? -11.139 0.498 9.959 1.00 79.00 105 TYR A CA 1
ATOM 848 C C . TYR A 1 105 ? -10.526 1.825 10.385 1.00 79.00 105 TYR A C 1
ATOM 850 O O . TYR A 1 105 ? -9.375 1.893 10.824 1.00 79.00 105 TYR A O 1
ATOM 858 N N . THR A 1 106 ? -11.310 2.890 10.284 1.00 82.75 106 THR A N 1
ATOM 859 C CA . THR A 1 106 ? -11.104 4.054 11.147 1.00 82.75 106 THR A CA 1
ATOM 860 C C . THR A 1 106 ? -11.524 3.694 12.569 1.00 82.75 106 THR A C 1
ATOM 862 O O . THR A 1 106 ? -12.355 2.799 12.749 1.00 82.75 106 THR A O 1
ATOM 865 N N . ALA A 1 107 ? -11.010 4.410 13.574 1.00 84.94 107 ALA A N 1
ATOM 866 C CA . ALA A 1 107 ? -11.433 4.210 14.962 1.00 84.94 107 ALA A CA 1
ATOM 867 C C . ALA A 1 107 ? -12.965 4.280 15.103 1.00 84.94 107 ALA A C 1
ATOM 869 O O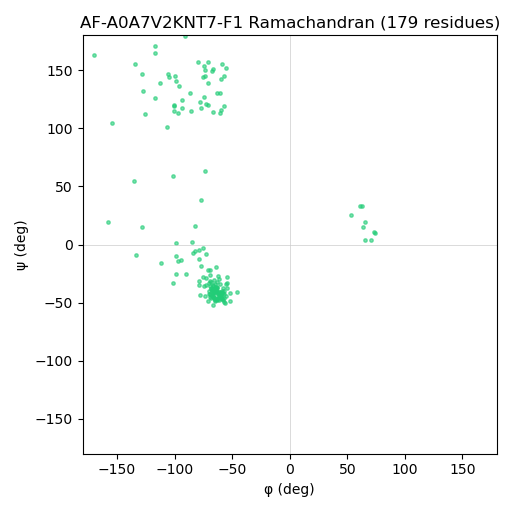 . ALA A 1 107 ? -13.563 3.413 15.728 1.00 84.94 107 ALA A O 1
ATOM 870 N N . ARG A 1 108 ? -13.603 5.232 14.411 1.00 82.69 108 ARG A N 1
ATOM 871 C CA . ARG A 1 108 ? -15.061 5.400 14.382 1.00 82.69 108 ARG A CA 1
ATOM 872 C C . ARG A 1 108 ? -15.804 4.231 13.731 1.00 82.69 108 ARG A C 1
ATOM 874 O O . ARG A 1 108 ? -16.766 3.736 14.304 1.00 82.69 108 ARG A O 1
ATOM 881 N N . SER A 1 109 ? -15.371 3.779 12.550 1.00 77.94 109 SER A N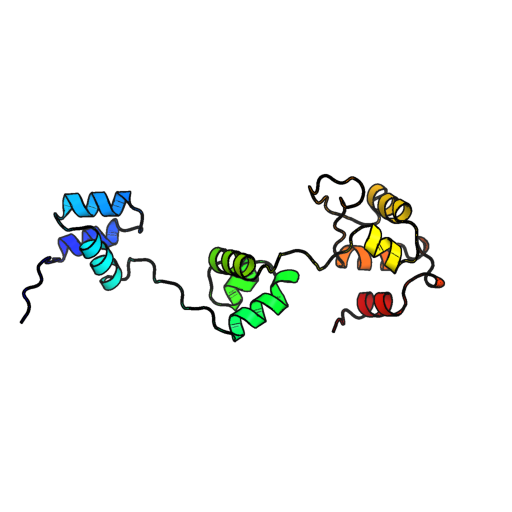 1
ATOM 882 C CA . SER A 1 109 ? -16.015 2.636 11.876 1.00 77.94 109 SER A CA 1
ATOM 883 C C . SER A 1 109 ? -15.857 1.343 12.677 1.00 77.94 109 SER A C 1
ATOM 885 O O . SER A 1 109 ? -16.771 0.525 12.723 1.00 77.94 109 SER A O 1
ATOM 887 N N . LEU A 1 110 ? -14.718 1.189 13.362 1.00 89.56 110 LEU A N 1
ATOM 888 C CA . LEU A 1 110 ? -14.484 0.061 14.247 1.00 89.56 110 LEU A CA 1
ATOM 889 C C . LEU A 1 110 ? -15.372 0.146 15.490 1.00 89.56 110 LEU A C 1
ATOM 891 O O . LEU A 1 110 ? -15.958 -0.851 15.890 1.00 89.56 110 LEU A O 1
ATOM 895 N N . ALA A 1 111 ? -15.511 1.338 16.068 1.00 91.38 111 ALA A N 1
ATOM 896 C CA . ALA A 1 111 ? -16.361 1.579 17.227 1.00 91.38 111 ALA A CA 1
ATOM 897 C C . ALA A 1 111 ? -17.823 1.233 16.932 1.00 91.38 111 ALA A C 1
ATOM 899 O O . ALA A 1 111 ? -18.444 0.502 17.699 1.00 91.38 111 ALA A O 1
ATOM 900 N N . GLN A 1 112 ? -18.331 1.671 15.775 1.00 86.06 112 GLN A N 1
ATOM 901 C CA . GLN A 1 112 ? -19.672 1.329 15.308 1.00 86.06 112 GLN A CA 1
ATOM 902 C C . GLN A 1 112 ? -19.854 -0.187 15.176 1.00 86.06 112 GLN A C 1
ATOM 904 O O . GLN A 1 112 ? -20.839 -0.722 15.675 1.00 86.06 112 GLN A O 1
ATOM 909 N N . ALA A 1 113 ? -18.888 -0.878 14.567 1.00 86.06 113 ALA A N 1
ATOM 910 C CA . ALA A 1 113 ? -18.939 -2.324 14.391 1.00 86.06 113 ALA A CA 1
ATOM 911 C C . ALA A 1 113 ? -18.919 -3.098 15.721 1.00 86.06 113 ALA A C 1
ATOM 913 O O . ALA A 1 113 ? -19.621 -4.094 15.871 1.00 86.06 113 ALA A O 1
ATOM 914 N N . PHE A 1 114 ? -18.163 -2.621 16.713 1.00 93.19 114 PHE A N 1
ATOM 915 C CA . PHE A 1 114 ? -18.150 -3.191 18.064 1.00 93.19 114 PHE A CA 1
ATOM 916 C C . PHE A 1 114 ? -19.305 -2.706 18.959 1.00 93.19 114 PHE A C 1
ATOM 918 O O . PHE A 1 114 ? -19.426 -3.162 20.097 1.00 93.19 114 PHE A O 1
ATOM 925 N N . GLY A 1 115 ? -20.118 -1.755 18.490 1.00 91.69 115 GLY A N 1
ATOM 926 C CA . GLY A 1 115 ? -21.155 -1.108 19.289 1.00 91.69 115 GLY A CA 1
ATOM 927 C C . GLY A 1 115 ? -20.609 -0.357 20.508 1.00 91.69 115 GLY A C 1
ATOM 928 O O . GLY A 1 115 ? -21.271 -0.328 21.549 1.00 91.69 115 GLY A O 1
ATOM 929 N N . VAL A 1 116 ? -19.405 0.218 20.415 1.00 94.75 116 VAL A N 1
ATOM 930 C CA . VAL A 1 116 ? -18.722 0.971 21.486 1.00 94.75 116 VAL A CA 1
ATOM 931 C C . VAL A 1 116 ? -18.503 2.436 21.103 1.00 94.75 116 VAL A C 1
ATOM 933 O O . VAL A 1 116 ? -18.711 2.835 19.962 1.00 94.75 116 VAL A O 1
ATOM 936 N N . ASP A 1 117 ? -18.065 3.232 22.075 1.00 92.06 117 ASP A N 1
ATOM 937 C CA . ASP A 1 117 ? -17.607 4.607 21.867 1.00 92.06 117 ASP A CA 1
ATOM 938 C C . ASP A 1 117 ? -16.221 4.645 21.185 1.00 92.06 117 ASP A C 1
ATOM 940 O O . ASP A 1 117 ? -15.372 3.782 21.441 1.00 92.06 117 ASP A O 1
ATOM 944 N N . ASP A 1 118 ? -15.960 5.626 20.317 1.00 87.81 118 ASP A N 1
ATOM 945 C CA . ASP A 1 118 ? -14.700 5.718 19.573 1.00 87.81 118 ASP A CA 1
ATOM 946 C C . ASP A 1 118 ? -13.494 6.053 20.459 1.00 87.81 118 ASP A C 1
ATOM 948 O O . ASP A 1 118 ? -12.391 5.578 20.169 1.00 87.81 118 ASP A O 1
ATOM 952 N N . HIS A 1 119 ? -13.684 6.733 21.597 1.00 90.81 119 HIS A N 1
ATOM 953 C CA . HIS A 1 119 ? -12.629 6.906 22.598 1.00 90.81 119 HIS A CA 1
ATOM 954 C C . HIS A 1 119 ? -12.161 5.567 23.174 1.00 90.81 119 HIS A C 1
ATOM 956 O O . HIS A 1 119 ? -10.984 5.414 23.510 1.00 90.81 119 HIS A O 1
ATOM 962 N N . LYS A 1 120 ? -13.042 4.559 23.241 1.00 94.44 120 LYS A N 1
ATOM 963 C CA . LYS A 1 120 ? -12.659 3.207 23.667 1.00 94.44 120 LYS A CA 1
ATOM 964 C C . LYS A 1 120 ? -11.724 2.552 22.650 1.00 94.44 120 LYS A C 1
ATOM 966 O O . LYS A 1 120 ? -10.731 1.943 23.039 1.00 94.44 120 LYS A O 1
ATOM 971 N N . VAL A 1 121 ? -11.988 2.740 21.357 1.00 93.56 121 VAL A N 1
ATOM 972 C CA . VAL A 1 121 ? -11.107 2.249 20.287 1.00 93.56 121 VAL A CA 1
ATOM 973 C C . VAL A 1 121 ? -9.766 2.977 20.292 1.00 93.56 121 VAL A C 1
ATOM 975 O O . VAL A 1 121 ? -8.724 2.338 20.155 1.00 93.56 121 VAL A O 1
ATOM 978 N N . VAL A 1 122 ? -9.767 4.296 20.497 1.00 91.25 122 VAL A N 1
ATOM 979 C CA . VAL A 1 122 ? -8.527 5.073 20.652 1.00 91.25 122 VAL A CA 1
ATOM 980 C C . VAL A 1 122 ? -7.719 4.560 21.842 1.00 91.25 122 VAL A C 1
ATOM 982 O O . VAL A 1 122 ? -6.530 4.286 21.688 1.00 91.25 122 VAL A O 1
ATOM 985 N N . ARG A 1 123 ? -8.364 4.307 22.985 1.00 93.88 123 ARG A N 1
ATOM 986 C CA . ARG A 1 123 ? -7.716 3.712 24.158 1.00 93.88 123 ARG A CA 1
ATOM 987 C C . ARG A 1 123 ? -7.108 2.341 23.849 1.00 93.88 123 ARG A C 1
ATOM 989 O O . ARG A 1 123 ? -5.991 2.071 24.277 1.00 93.88 123 ARG A O 1
ATOM 996 N N . TRP A 1 124 ? -7.787 1.482 23.085 1.00 95.75 124 TRP A N 1
ATOM 997 C CA . TRP A 1 124 ? -7.210 0.201 22.651 1.00 95.75 124 TRP A CA 1
ATOM 998 C C . TRP A 1 124 ? -5.942 0.379 21.810 1.00 95.75 124 TRP A C 1
ATOM 1000 O O . TRP A 1 124 ? -5.027 -0.439 21.900 1.00 95.75 124 TRP A O 1
ATOM 1010 N N . VAL A 1 125 ? -5.868 1.444 21.010 1.00 92.56 125 VAL A N 1
ATOM 1011 C CA . VAL A 1 125 ? -4.669 1.786 20.237 1.00 92.56 125 VAL A CA 1
ATOM 1012 C C . VAL A 1 125 ? -3.558 2.339 21.135 1.00 92.56 125 VAL A C 1
ATOM 1014 O O . VAL A 1 125 ? -2.410 1.923 20.997 1.00 92.56 125 VAL A O 1
ATOM 1017 N N . GLU A 1 126 ? -3.878 3.235 22.069 1.00 90.19 126 GLU A N 1
ATOM 1018 C CA . GLU A 1 126 ? -2.916 3.831 23.012 1.00 90.19 126 GLU A CA 1
ATOM 1019 C C . GLU A 1 126 ? -2.304 2.795 23.960 1.00 90.19 126 GLU A C 1
ATOM 1021 O O . GLU A 1 126 ? -1.103 2.822 24.217 1.00 90.19 126 GLU A O 1
ATOM 1026 N N . LEU A 1 127 ? -3.112 1.835 24.415 1.00 92.88 127 LEU A N 1
ATOM 1027 C CA . LEU A 1 127 ? -2.666 0.689 25.209 1.00 92.88 127 LEU A CA 1
ATOM 1028 C C . LEU A 1 127 ? -1.945 -0.382 24.371 1.00 92.88 127 LEU A C 1
ATOM 1030 O O . LEU A 1 127 ? -1.485 -1.384 24.914 1.00 92.88 127 LEU A O 1
ATOM 1034 N N . GLY A 1 128 ? -1.857 -0.205 23.048 1.00 91.88 128 GLY A N 1
ATOM 1035 C CA . GLY A 1 128 ? -1.169 -1.126 22.143 1.00 91.88 128 GLY A CA 1
ATOM 1036 C C . GLY A 1 128 ? -1.897 -2.450 21.884 1.00 91.88 128 GLY A C 1
ATOM 1037 O O . GLY A 1 128 ? -1.319 -3.346 21.267 1.00 91.88 128 GLY A O 1
ATOM 1038 N N . LEU A 1 129 ? -3.160 -2.579 22.304 1.00 94.88 129 LEU A N 1
ATOM 1039 C CA . LEU A 1 129 ? -3.992 -3.770 22.078 1.00 94.88 129 LEU A CA 1
ATOM 1040 C C . LEU A 1 129 ? -4.298 -3.940 20.579 1.00 94.88 129 LEU A C 1
ATOM 1042 O O . LEU A 1 129 ? -4.250 -5.042 20.018 1.00 94.88 129 LEU A O 1
ATOM 1046 N N . ILE A 1 130 ? -4.529 -2.816 19.896 1.00 93.75 130 ILE A N 1
ATOM 1047 C CA . ILE A 1 130 ? -4.727 -2.731 18.447 1.00 93.75 130 ILE A CA 1
ATOM 1048 C C . ILE A 1 130 ? -3.608 -1.882 17.849 1.00 93.75 130 ILE A C 1
ATOM 1050 O O . ILE A 1 130 ? -3.422 -0.737 18.254 1.00 93.75 130 ILE A O 1
ATOM 1054 N N . ARG A 1 131 ? -2.874 -2.389 16.847 1.00 88.50 131 ARG A N 1
ATOM 1055 C CA . ARG A 1 131 ? -1.888 -1.546 16.157 1.00 88.50 131 ARG A CA 1
ATOM 1056 C C . ARG A 1 131 ? -2.594 -0.800 15.044 1.00 88.50 131 ARG A C 1
ATOM 1058 O O . ARG A 1 131 ? -3.274 -1.386 14.203 1.00 88.50 131 ARG A O 1
ATOM 1065 N N . ALA A 1 132 ? -2.374 0.500 15.018 1.00 85.69 132 ALA A N 1
ATOM 1066 C CA . ALA A 1 132 ? -2.899 1.381 14.001 1.00 85.69 132 ALA A CA 1
ATOM 1067 C C . ALA A 1 132 ? -1.762 2.213 13.414 1.00 85.69 132 ALA A C 1
ATOM 1069 O O . ALA A 1 132 ? -0.818 2.584 14.110 1.00 85.69 132 ALA A O 1
ATOM 1070 N N . THR A 1 133 ? -1.859 2.537 12.130 1.00 78.75 133 THR A N 1
ATOM 1071 C CA . THR A 1 133 ? -0.973 3.524 11.503 1.00 78.75 133 THR A CA 1
ATOM 1072 C C . THR A 1 133 ? -1.667 4.874 11.478 1.00 78.75 133 THR A C 1
ATOM 1074 O O . THR A 1 133 ? -2.845 4.939 11.119 1.00 78.75 133 THR A O 1
ATOM 1077 N N . ARG A 1 134 ? -0.950 5.953 11.810 1.00 69.00 134 ARG A N 1
ATOM 1078 C CA . ARG A 1 134 ? -1.501 7.306 11.693 1.00 69.00 134 ARG A CA 1
ATOM 1079 C C . ARG A 1 134 ? -1.595 7.721 10.214 1.00 69.00 134 ARG A C 1
ATOM 1081 O O . ARG A 1 134 ? -0.585 7.742 9.514 1.00 69.00 134 ARG A O 1
ATOM 1088 N N . ARG A 1 135 ? -2.796 8.044 9.725 1.00 60.09 135 ARG A N 1
ATOM 1089 C CA . ARG A 1 135 ? -3.037 8.779 8.476 1.00 60.09 135 ARG A CA 1
ATOM 1090 C C . ARG A 1 135 ? -2.760 10.259 8.764 1.00 60.09 135 ARG A C 1
ATOM 1092 O O . ARG A 1 135 ? -3.384 10.838 9.646 1.00 60.09 135 ARG A O 1
ATOM 1099 N N . ASN A 1 136 ? -1.842 10.883 8.026 1.00 52.22 136 ASN A N 1
ATOM 1100 C CA . ASN A 1 136 ? -1.589 12.332 8.096 1.00 52.22 136 ASN A CA 1
ATOM 1101 C C . ASN A 1 136 ? -2.730 13.117 7.413 1.00 52.22 136 ASN A C 1
ATOM 1103 O O . ASN A 1 136 ? -2.524 13.755 6.386 1.00 52.22 136 ASN A O 1
ATOM 1107 N N . SER A 1 137 ? -3.954 13.021 7.941 1.00 50.47 137 SER A N 1
ATOM 1108 C CA . SER A 1 137 ? -5.164 13.661 7.396 1.00 50.47 137 SER A CA 1
ATOM 1109 C C . SER A 1 137 ? -5.541 14.978 8.094 1.00 50.47 137 SER A C 1
ATOM 1111 O O . SER A 1 137 ? -6.541 15.591 7.732 1.00 50.47 137 SER A O 1
ATOM 1113 N N . GLY A 1 138 ? -4.761 15.438 9.081 1.00 49.91 138 GLY A N 1
ATOM 1114 C CA . GLY A 1 138 ? -4.949 16.742 9.738 1.00 49.91 138 GLY A CA 1
ATOM 1115 C C . GLY A 1 138 ? -6.177 16.863 10.655 1.00 49.91 138 GLY A C 1
ATOM 1116 O O . GLY A 1 138 ? -6.414 17.941 11.189 1.00 49.91 138 GLY A O 1
ATOM 1117 N N . ARG A 1 139 ? -6.950 15.787 10.872 1.00 49.56 139 ARG A N 1
ATOM 1118 C CA . ARG A 1 139 ? -8.086 15.738 11.816 1.00 49.56 139 ARG A CA 1
ATOM 1119 C C . ARG A 1 139 ? -7.773 14.802 12.991 1.00 49.56 139 ARG A C 1
ATOM 1121 O O . ARG A 1 139 ? -7.254 13.729 12.711 1.00 49.56 139 ARG A O 1
ATOM 1128 N N . PRO A 1 140 ? -8.113 15.128 14.257 1.00 49.25 140 PRO A N 1
ATOM 1129 C CA . PRO A 1 140 ? -7.625 14.390 15.435 1.00 49.25 140 PRO A CA 1
ATOM 1130 C C . PRO A 1 140 ? -8.126 12.939 15.583 1.00 49.25 140 PRO A C 1
ATOM 1132 O O . PRO A 1 140 ? -7.365 12.079 16.016 1.00 49.25 140 PRO A O 1
ATOM 1135 N N . HIS A 1 141 ? -9.375 12.642 15.201 1.00 47.59 141 HIS A N 1
ATOM 1136 C CA . HIS A 1 141 ? -10.011 11.329 15.439 1.00 47.59 141 HIS A CA 1
ATOM 1137 C C . HIS A 1 141 ? -9.973 10.387 14.219 1.00 47.59 141 HIS A C 1
ATOM 1139 O O . HIS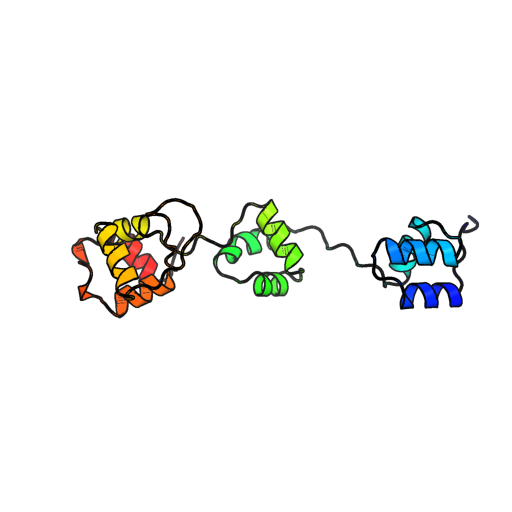 A 1 141 ? -9.908 9.168 14.366 1.00 47.59 141 HIS A O 1
ATOM 1145 N N . ASP A 1 142 ? -9.886 10.941 13.005 1.00 52.69 142 ASP A N 1
ATOM 1146 C CA . ASP A 1 142 ? -9.710 10.188 11.748 1.00 52.69 142 ASP A CA 1
ATOM 1147 C C . ASP A 1 142 ? -8.238 9.806 11.482 1.00 52.69 142 ASP A C 1
ATOM 1149 O O . ASP A 1 142 ? -7.853 9.451 10.362 1.00 52.69 142 ASP A O 1
ATOM 1153 N N . MET A 1 143 ? -7.390 9.893 12.513 1.00 64.44 143 MET A N 1
ATOM 1154 C CA . MET A 1 143 ? -5.960 9.629 12.399 1.00 64.44 143 MET A CA 1
ATOM 1155 C C . MET A 1 143 ? -5.643 8.146 12.290 1.00 64.44 143 MET A C 1
ATOM 1157 O O . MET A 1 143 ? -4.623 7.816 11.709 1.00 64.44 143 MET A O 1
ATOM 1161 N N . TYR A 1 144 ? -6.444 7.233 12.832 1.00 73.56 144 TYR A N 1
ATOM 1162 C CA . TYR A 1 144 ? -6.049 5.825 12.878 1.00 73.56 144 TYR A CA 1
ATOM 1163 C C . TYR A 1 144 ? -6.575 5.036 11.686 1.00 73.56 144 TYR A C 1
ATOM 1165 O O . TYR A 1 144 ? -7.776 4.969 11.445 1.00 73.56 144 TYR A O 1
ATOM 1173 N N . PHE A 1 145 ? -5.657 4.397 10.963 1.00 82.75 145 PHE A N 1
ATOM 1174 C CA . PHE A 1 145 ? -5.970 3.295 10.066 1.00 82.75 145 PHE A CA 1
ATOM 1175 C C . PHE A 1 145 ? -5.622 1.991 10.767 1.00 82.75 145 PHE A C 1
ATOM 1177 O O . PHE A 1 145 ? -4.449 1.741 11.058 1.00 82.75 145 PHE A O 1
ATOM 1184 N N . ILE A 1 146 ? -6.649 1.193 11.041 1.00 85.88 146 ILE A N 1
ATOM 1185 C CA . ILE A 1 146 ? -6.565 -0.093 11.723 1.00 85.88 146 ILE A CA 1
ATOM 1186 C C . ILE A 1 146 ? -6.774 -1.188 10.677 1.00 85.88 146 ILE A C 1
ATOM 1188 O O . ILE A 1 146 ? -7.905 -1.444 10.276 1.00 85.88 146 ILE A O 1
ATOM 1192 N N . PRO A 1 147 ? -5.712 -1.842 10.196 1.00 84.06 147 PRO A N 1
ATOM 1193 C CA . PRO A 1 147 ? -5.845 -2.927 9.235 1.00 84.06 147 PRO A CA 1
ATOM 1194 C C . PRO A 1 147 ? -6.739 -4.052 9.765 1.00 84.06 147 PRO A C 1
ATOM 1196 O O . PRO A 1 147 ? -6.661 -4.390 10.942 1.00 84.06 147 PRO A O 1
ATOM 1199 N N . GLU A 1 148 ? -7.520 -4.706 8.904 1.00 80.94 148 GLU A N 1
ATOM 1200 C CA . GLU A 1 148 ? -8.426 -5.784 9.336 1.00 80.94 148 GLU A CA 1
ATOM 1201 C C . GLU A 1 148 ? -7.711 -6.899 10.126 1.00 80.94 148 GLU A C 1
ATOM 1203 O O . GLU A 1 148 ? -8.222 -7.377 11.136 1.00 80.94 148 GLU A O 1
ATOM 1208 N N . ARG A 1 149 ? -6.475 -7.255 9.742 1.00 83.50 149 ARG A N 1
ATOM 1209 C CA . ARG A 1 149 ? -5.637 -8.223 10.484 1.00 83.50 149 ARG A CA 1
ATOM 1210 C C . ARG A 1 149 ? -5.435 -7.848 11.959 1.00 83.50 149 ARG A C 1
ATOM 1212 O O . ARG A 1 149 ? -5.316 -8.725 12.807 1.00 83.50 149 ARG A O 1
ATOM 1219 N N . GLU A 1 150 ? -5.365 -6.553 12.253 1.00 90.75 150 GLU A N 1
ATOM 1220 C CA . GLU A 1 150 ? -5.159 -6.033 13.603 1.00 90.75 150 GLU A CA 1
ATOM 1221 C C . GLU A 1 150 ? -6.442 -6.166 14.418 1.00 90.75 150 GLU A C 1
ATOM 1223 O O . GLU A 1 150 ? -6.379 -6.519 15.592 1.00 90.75 150 GLU A O 1
ATOM 1228 N N . VAL A 1 151 ? -7.598 -5.987 13.771 1.00 90.44 151 VAL A N 1
ATOM 1229 C CA . VAL A 1 151 ? -8.909 -6.245 14.376 1.00 90.44 151 VAL A CA 1
ATOM 1230 C C . VAL A 1 151 ? -9.106 -7.729 14.659 1.00 90.44 151 VAL A C 1
ATOM 1232 O O . VAL A 1 151 ? -9.486 -8.076 15.77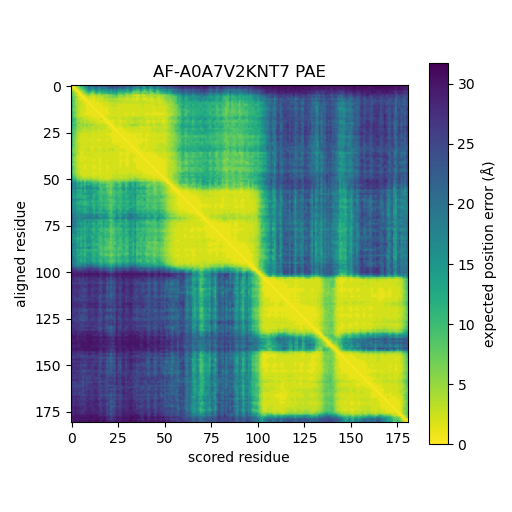1 1.00 90.44 151 VAL A O 1
ATOM 1235 N N . LYS A 1 152 ? -8.775 -8.622 13.714 1.00 90.12 152 LYS A N 1
ATOM 1236 C CA . LYS A 1 152 ? -8.852 -10.077 13.954 1.00 90.12 152 LYS A CA 1
ATOM 1237 C C . LYS A 1 152 ? -7.953 -10.501 15.110 1.00 90.12 152 LYS A C 1
ATOM 1239 O O . LYS A 1 152 ? -8.397 -11.236 15.984 1.00 90.12 152 LYS A O 1
ATOM 1244 N N . ARG A 1 153 ? -6.710 -9.997 15.155 1.00 92.94 153 ARG A N 1
ATOM 1245 C CA . ARG A 1 153 ? -5.815 -10.258 16.291 1.00 92.94 153 ARG A CA 1
ATOM 1246 C C . ARG A 1 153 ? -6.452 -9.790 17.595 1.00 92.94 153 ARG A C 1
ATOM 1248 O O . ARG A 1 153 ? -6.446 -10.534 18.565 1.00 92.94 153 ARG A O 1
ATOM 1255 N N . PHE A 1 154 ? -6.988 -8.576 17.619 1.00 95.88 154 PHE A N 1
ATOM 1256 C CA . PHE A 1 154 ? -7.599 -8.013 18.815 1.00 95.88 154 PHE A CA 1
ATOM 1257 C C . PHE A 1 154 ? -8.778 -8.843 19.327 1.00 95.88 154 PHE A C 1
ATOM 1259 O O . PHE A 1 154 ? -8.803 -9.169 20.508 1.00 95.88 154 PHE A O 1
ATOM 1266 N N . VAL A 1 155 ? -9.687 -9.254 18.439 1.00 93.81 155 VAL A N 1
ATOM 1267 C CA . VAL A 1 155 ? -10.832 -10.113 18.784 1.00 93.81 155 VAL A CA 1
ATOM 1268 C C . VAL A 1 155 ? -10.377 -11.425 19.427 1.00 93.81 155 VAL A C 1
ATOM 1270 O O . VAL A 1 155 ? -10.955 -11.844 20.426 1.00 93.81 155 VAL A O 1
ATOM 1273 N N . SER A 1 156 ? -9.325 -12.052 18.894 1.00 92.06 156 SER A N 1
ATOM 1274 C CA . SER A 1 156 ? -8.824 -13.329 19.415 1.00 92.06 156 SER A CA 1
ATOM 1275 C C . SER A 1 156 ? -7.978 -13.192 20.683 1.00 92.06 156 SER A C 1
ATOM 1277 O O . SER A 1 156 ? -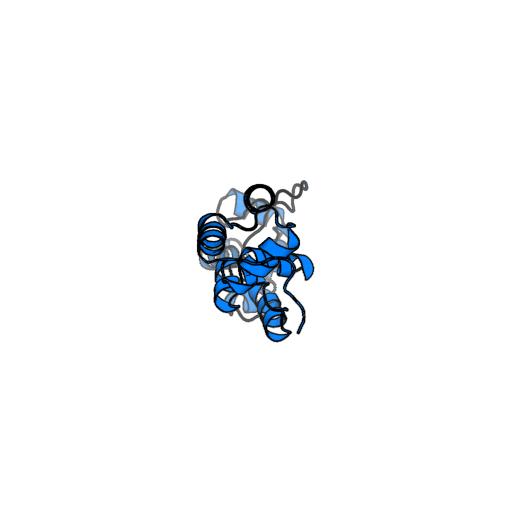7.994 -14.085 21.524 1.00 92.06 156 SER A O 1
ATOM 1279 N N . SER A 1 157 ? -7.204 -12.112 20.819 1.00 95.31 157 SER A N 1
ATOM 1280 C CA . SER A 1 157 ? -6.277 -11.915 21.944 1.00 95.31 157 SER A CA 1
ATOM 1281 C C . SER A 1 157 ? -6.908 -11.203 23.140 1.00 95.31 157 SER A C 1
ATOM 1283 O O . SER A 1 157 ? -6.439 -11.387 24.259 1.00 95.31 157 SER A O 1
ATOM 1285 N N . TYR A 1 158 ? -7.954 -10.402 22.917 1.00 95.31 158 TYR A N 1
ATOM 1286 C CA . TYR A 1 158 ? -8.582 -9.559 23.937 1.00 95.31 158 TYR A CA 1
ATOM 1287 C C . TYR A 1 158 ? -10.123 -9.637 23.901 1.00 95.31 158 TYR A C 1
ATOM 1289 O O . TYR A 1 158 ? -10.790 -8.604 23.819 1.00 95.31 158 TYR A O 1
ATOM 1297 N N . PRO A 1 159 ? -10.734 -10.838 23.985 1.00 93.06 159 PRO A N 1
ATOM 1298 C CA . PRO A 1 159 ? -12.190 -10.992 23.898 1.00 93.06 159 PRO A CA 1
ATOM 1299 C C . PRO A 1 159 ? -12.954 -10.317 25.048 1.00 93.06 159 PRO A C 1
ATOM 1301 O O . PRO A 1 159 ? -14.142 -10.049 24.919 1.00 93.06 159 PRO A O 1
ATOM 1304 N N . THR A 1 160 ? -12.290 -10.020 26.170 1.00 94.38 160 THR A N 1
ATOM 1305 C CA . THR A 1 160 ? -12.886 -9.335 27.330 1.00 94.38 160 THR A CA 1
ATOM 1306 C C . THR A 1 160 ? -13.019 -7.824 27.148 1.00 94.38 160 THR A C 1
ATOM 1308 O O . THR A 1 160 ? -13.692 -7.171 27.941 1.00 94.38 160 THR A O 1
ATOM 1311 N N . GLU A 1 161 ? -12.379 -7.241 26.130 1.00 95.12 161 GLU A N 1
ATOM 1312 C CA . GLU A 1 161 ? -12.389 -5.790 25.916 1.00 95.12 161 GLU A CA 1
ATOM 1313 C C . GLU A 1 161 ? -13.700 -5.277 25.307 1.00 95.12 161 GLU A C 1
ATOM 1315 O O . GLU A 1 161 ? -14.017 -4.088 25.414 1.00 95.12 161 GLU A O 1
ATOM 1320 N N . PHE A 1 162 ? -14.501 -6.147 24.695 1.00 93.69 162 PHE A N 1
ATOM 1321 C CA . PHE A 1 162 ? -15.754 -5.796 24.033 1.00 93.69 162 PHE A CA 1
ATOM 1322 C C . PHE A 1 162 ? -16.870 -6.776 24.403 1.00 93.69 162 PHE A C 1
ATOM 1324 O O . PHE A 1 162 ? -16.625 -7.913 24.788 1.00 93.69 162 PHE A O 1
ATOM 1331 N N . ASP A 1 163 ? -18.116 -6.316 24.298 1.00 94.56 163 ASP A N 1
ATOM 1332 C CA . ASP A 1 163 ? -19.288 -7.154 24.544 1.00 94.56 163 ASP A CA 1
ATOM 1333 C C . ASP A 1 163 ? -19.820 -7.670 23.210 1.00 94.56 163 ASP A C 1
ATOM 1335 O O . ASP A 1 163 ? -20.333 -6.892 22.406 1.00 94.56 163 ASP A O 1
ATOM 1339 N N . LEU A 1 164 ? -19.730 -8.984 22.995 1.00 91.62 164 LEU A N 1
ATOM 1340 C CA . LEU A 1 164 ? -20.226 -9.652 21.791 1.00 91.62 164 LEU A CA 1
ATOM 1341 C C . LEU A 1 164 ? -21.703 -9.362 21.503 1.00 91.62 164 LEU A C 1
ATOM 1343 O O . LEU A 1 164 ? -22.093 -9.355 20.342 1.00 91.62 164 LEU A O 1
ATOM 1347 N N . ARG A 1 165 ? -22.524 -9.080 22.523 1.00 93.94 165 ARG A N 1
ATOM 1348 C CA . ARG A 1 165 ? -23.948 -8.757 22.330 1.00 93.94 165 ARG A CA 1
ATOM 1349 C C . ARG A 1 165 ? -24.172 -7.410 21.647 1.00 93.94 165 ARG A C 1
ATOM 1351 O O . ARG A 1 165 ? -25.252 -7.171 21.119 1.00 93.94 165 ARG A O 1
ATOM 1358 N N . ARG A 1 166 ? -23.181 -6.518 21.709 1.00 91.19 166 ARG A N 1
ATOM 1359 C CA . ARG A 1 166 ? -23.223 -5.174 21.117 1.00 91.19 166 ARG A CA 1
ATOM 1360 C C . ARG A 1 166 ? -22.557 -5.112 19.747 1.00 91.19 166 ARG A C 1
ATOM 1362 O O . ARG A 1 166 ? -22.732 -4.120 19.047 1.00 91.19 166 ARG A O 1
ATOM 1369 N N . VAL A 1 167 ? -21.789 -6.138 19.391 1.00 92.56 167 VAL A N 1
ATOM 1370 C CA . VAL A 1 167 ? -21.098 -6.228 18.107 1.00 92.56 167 VAL A CA 1
ATOM 1371 C C . VAL A 1 167 ? -22.114 -6.474 16.993 1.00 92.56 167 VAL A C 1
ATOM 1373 O O . VAL A 1 167 ? -23.024 -7.283 17.161 1.00 92.56 167 VAL A O 1
ATOM 1376 N N . ASP A 1 168 ? -21.934 -5.818 15.845 1.00 85.12 168 ASP A N 1
ATOM 1377 C CA . ASP A 1 168 ? -22.690 -6.130 14.632 1.00 85.12 168 ASP A CA 1
ATOM 1378 C C . ASP A 1 168 ? -22.415 -7.592 14.221 1.00 85.12 168 ASP A C 1
ATOM 1380 O O . ASP A 1 168 ? -21.284 -7.929 13.843 1.00 85.12 168 ASP A O 1
ATOM 1384 N N . PRO A 1 169 ? -23.422 -8.480 14.293 1.00 83.19 169 PRO A N 1
ATOM 1385 C CA . PRO A 1 169 ? -23.215 -9.905 14.084 1.00 83.19 169 PRO A CA 1
ATOM 1386 C C . PRO A 1 169 ? -22.853 -10.240 12.634 1.00 83.19 169 PRO A C 1
ATOM 1388 O O . PRO A 1 169 ? -22.080 -11.168 12.411 1.00 83.19 169 PRO A O 1
ATOM 1391 N N . VAL A 1 170 ? -23.364 -9.491 11.651 1.00 75.94 170 VAL A N 1
ATOM 1392 C CA . VAL A 1 170 ? -23.072 -9.728 10.228 1.00 75.94 170 VAL A CA 1
ATOM 1393 C C . VAL A 1 170 ? -21.628 -9.343 9.944 1.00 75.94 170 VAL A C 1
ATOM 1395 O O . VAL A 1 170 ? -20.861 -10.145 9.415 1.00 75.94 170 VAL A O 1
ATOM 1398 N N . TRP A 1 171 ? -21.224 -8.159 10.403 1.00 84.50 171 TRP A N 1
ATOM 1399 C CA . TRP A 1 171 ? -19.839 -7.710 10.306 1.00 84.50 171 TRP A CA 1
ATOM 1400 C C . TRP A 1 171 ? -18.864 -8.664 11.002 1.00 84.50 171 TRP A C 1
ATOM 1402 O O . TRP A 1 171 ? -17.786 -8.941 10.474 1.00 84.50 171 TRP A O 1
ATOM 1412 N N . PHE A 1 172 ? -19.220 -9.168 12.185 1.00 84.81 172 PHE A N 1
ATOM 1413 C CA . PHE A 1 172 ? -18.357 -10.061 12.953 1.00 84.81 172 PHE A CA 1
ATOM 1414 C C . PHE A 1 172 ? -18.177 -11.412 12.260 1.00 84.81 172 PHE A C 1
ATOM 1416 O O . PHE A 1 172 ? -17.067 -11.947 12.223 1.00 84.81 172 PHE A O 1
ATOM 1423 N N . ILE A 1 173 ? -19.248 -11.939 11.660 1.00 79.06 173 ILE A N 1
ATOM 1424 C CA . ILE A 1 173 ? -19.189 -13.149 10.837 1.00 79.06 173 ILE A CA 1
ATOM 1425 C C . ILE A 1 173 ? -18.295 -12.909 9.618 1.00 79.06 173 ILE A C 1
ATOM 1427 O O . ILE A 1 173 ? -17.393 -13.709 9.388 1.00 79.06 173 ILE A O 1
ATOM 1431 N N . ASP A 1 174 ? -18.460 -11.802 8.893 1.00 71.56 174 ASP A N 1
ATOM 1432 C CA . ASP A 1 174 ? -17.622 -11.470 7.731 1.00 71.56 174 ASP A CA 1
ATOM 1433 C C . ASP A 1 174 ? -16.143 -11.307 8.121 1.00 71.56 174 ASP A C 1
ATOM 1435 O O . ASP A 1 174 ? -15.236 -11.794 7.436 1.00 71.56 174 ASP A O 1
ATOM 1439 N N . LEU A 1 175 ? -15.886 -10.660 9.263 1.00 80.19 175 LEU A N 1
ATOM 1440 C CA . LEU A 1 175 ? -14.552 -10.494 9.834 1.00 80.19 175 LEU A CA 1
ATOM 1441 C C . LEU A 1 175 ? -13.891 -11.854 10.107 1.00 80.19 175 LEU A C 1
ATOM 1443 O O . LEU A 1 175 ? -12.727 -12.047 9.746 1.00 80.19 175 LEU A O 1
ATOM 1447 N N . LEU A 1 176 ? -14.601 -12.799 10.728 1.00 79.31 176 LEU A N 1
ATOM 1448 C CA . LEU A 1 176 ? -14.054 -14.113 11.080 1.00 79.31 176 LEU A CA 1
ATOM 1449 C C . LEU A 1 176 ? -13.978 -15.067 9.884 1.00 79.31 176 LEU A C 1
ATOM 1451 O O . LEU A 1 176 ? -12.959 -15.730 9.696 1.00 79.31 176 LEU A O 1
ATOM 1455 N N . ALA A 1 177 ? -15.019 -15.109 9.056 1.00 73.62 177 ALA A N 1
ATOM 1456 C CA . ALA A 1 177 ? -15.103 -15.981 7.890 1.00 73.62 177 ALA A CA 1
ATOM 1457 C C . ALA A 1 177 ? -14.158 -15.540 6.763 1.00 73.62 177 ALA A C 1
ATOM 1459 O O . ALA A 1 177 ? -13.807 -16.344 5.902 1.00 73.62 177 ALA A O 1
ATOM 1460 N N . GLY A 1 178 ? -13.747 -14.264 6.743 1.00 59.56 178 GLY A N 1
ATOM 1461 C CA . GLY A 1 178 ? -12.959 -13.697 5.645 1.00 59.56 178 GLY A CA 1
ATOM 1462 C C . GLY A 1 178 ? -13.718 -13.679 4.315 1.00 59.56 178 GLY A C 1
ATOM 1463 O O . GLY A 1 178 ? -13.104 -13.527 3.261 1.00 59.56 178 GLY A O 1
ATOM 1464 N N . VAL A 1 179 ? -15.039 -13.859 4.366 1.00 48.56 179 VAL A N 1
ATOM 1465 C CA . VAL A 1 179 ? -15.943 -13.802 3.224 1.00 48.56 179 VAL A CA 1
ATOM 1466 C C . VAL A 1 179 ? -16.470 -12.379 3.172 1.00 48.56 179 VAL A C 1
ATOM 1468 O O . VAL A 1 179 ? -17.127 -11.933 4.104 1.00 48.56 179 VAL A O 1
ATOM 1471 N N . ARG A 1 180 ? -16.188 -11.656 2.091 1.00 51.16 180 ARG A N 1
ATOM 1472 C CA . ARG A 1 180 ? -16.953 -10.457 1.746 1.00 51.16 180 ARG A CA 1
ATOM 1473 C C . ARG A 1 180 ? -17.430 -10.577 0.311 1.00 51.16 180 ARG A C 1
ATOM 1475 O O . ARG A 1 180 ? -16.664 -10.998 -0.556 1.00 51.16 180 ARG A O 1
ATOM 1482 N N . ARG A 1 181 ? -18.718 -10.294 0.118 1.00 40.09 181 ARG A N 1
ATOM 1483 C CA . ARG A 1 181 ? -19.340 -10.128 -1.198 1.00 40.09 181 ARG A CA 1
ATOM 1484 C C . ARG A 1 181 ? -18.922 -8.803 -1.815 1.00 40.09 181 ARG A C 1
ATOM 1486 O O . ARG A 1 181 ? -18.691 -7.853 -1.035 1.00 40.09 181 ARG A O 1
#

Sequence (181 aa):
MSRKKYFFDEASDRLVRGCYDSRSETIDQLSQRLGFPRWAIKRRAQILGVARTKEKPWSEKEVAYLEANLHRLSLAVLARKLGRSITGVALKAKRLDIRKSDEGYTARSLAQAFGVDDHKVVRWVELGLIRATRRNSGRPHDMYFIPEREVKRFVSSYPTEFDLRRVDPVWFIDLLAGVRR

pLDDT: mean 82.16, std 13.8, range [40.09, 95.88]

Mean predicted aligned error: 14.09 Å

Solvent-accessible surface area (backbone atoms only — not comparable to full-atom values): 10688 Å² total; per-residue (Å²): 132,87,77,71,91,75,82,79,51,73,68,55,48,51,49,48,66,75,59,54,77,87,47,71,66,48,44,48,52,51,19,66,76,68,74,42,58,59,66,58,53,53,54,47,32,50,75,72,64,58,41,83,76,79,78,76,83,85,50,69,70,57,49,54,52,44,70,77,34,44,59,82,44,54,55,64,57,51,8,64,74,68,76,47,50,45,66,56,44,53,52,47,31,58,73,70,67,54,61,82,71,73,63,46,33,39,32,56,60,44,10,59,45,44,54,48,59,40,68,58,41,48,48,35,39,75,72,58,63,30,65,58,48,76,46,95,69,92,47,90,71,72,19,38,42,28,38,49,70,33,52,55,49,28,56,75,76,44,57,86,82,56,55,75,90,49,30,42,65,67,60,50,48,31,64,73,70,69,56,77,135

Nearest PDB structures (foldseek):
  7xn2-assembly1_A-2  TM=5.438E-01  e=5.854E-01  Nostoc sp. PCC 7120 = FACHB-418
  1mdm-assembly1_A  TM=3.359E-01  e=1.070E+00  Homo sapiens
  7r3g-assembly1_B  TM=3.342E-01  e=9.075E-01  Pseudomonas aeruginosa PAO1
  8dq1-assembly1_D  TM=3.188E-01  e=8.133E-01  Pseudomonas aeruginosa
  7r3e-assembly1_B  TM=3.212E-01  e=1.194E+00  Pseudomonas aeruginosa PAO1

Secondary structure (DSSP, 8-state):
----SS---HHHHHHHHHH--S-HHHHHHHHHHHT--HHHHHHHHHHTT-SPPPPPPPPHHHHHHHHTTTTTS-HHHHHHHHT--HHHHHHHHHHTT--S--SEE-HHHHHHHHTS-HHHHHHHHHTTSS--EEP--S-SSTTEEEEHHHHHHHHHH-GGGS-TTTS-HHHHHHHHH----